Protein AF-A0A8H3EKB2-F1 (afdb_monomer_lite)

Structure (mmCIF, N/CA/C/O backbone):
data_AF-A0A8H3EKB2-F1
#
_entry.id   AF-A0A8H3EKB2-F1
#
loop_
_atom_site.group_PDB
_atom_site.id
_atom_site.type_symbol
_atom_site.label_atom_id
_atom_site.label_alt_id
_atom_site.label_comp_id
_atom_site.label_asym_id
_atom_site.label_entity_id
_atom_site.label_seq_id
_atom_site.pdbx_PDB_ins_code
_atom_site.Cartn_x
_atom_site.Cartn_y
_atom_site.Cartn_z
_atom_site.occupancy
_atom_site.B_iso_or_equiv
_atom_site.auth_seq_id
_atom_site.auth_comp_id
_atom_site.auth_asym_id
_atom_site.auth_atom_id
_atom_site.pdbx_PDB_model_num
ATOM 1 N N . MET A 1 1 ? 4.431 9.984 28.065 1.00 39.59 1 MET A N 1
ATOM 2 C CA . MET A 1 1 ? 3.305 9.147 27.598 1.00 39.59 1 MET A CA 1
ATOM 3 C C . MET A 1 1 ? 2.902 8.252 28.751 1.00 39.59 1 MET A C 1
ATOM 5 O O . MET A 1 1 ? 3.773 7.560 29.264 1.00 39.59 1 MET A O 1
ATOM 9 N N . ALA A 1 2 ? 1.657 8.328 29.223 1.00 47.69 2 ALA A N 1
ATOM 10 C CA . ALA A 1 2 ? 1.205 7.490 30.330 1.00 47.69 2 ALA A CA 1
ATOM 11 C C . ALA A 1 2 ? 1.301 6.013 29.918 1.00 47.69 2 ALA A C 1
ATOM 13 O O . ALA A 1 2 ? 0.747 5.610 28.895 1.00 47.69 2 ALA A O 1
ATOM 14 N N . SER A 1 3 ? 2.059 5.224 30.673 1.00 53.38 3 SER A N 1
ATOM 15 C CA . SER A 1 3 ? 2.140 3.782 30.479 1.00 53.38 3 SER A CA 1
ATOM 16 C C . SER A 1 3 ? 0.801 3.172 30.880 1.00 53.38 3 SER A C 1
ATOM 18 O O . SER A 1 3 ? 0.474 3.135 32.064 1.00 53.38 3 SER A O 1
ATOM 20 N N . TYR A 1 4 ? 0.025 2.700 29.905 1.00 69.00 4 TYR A N 1
ATOM 21 C CA . TYR A 1 4 ? -1.153 1.864 30.144 1.00 69.00 4 TYR A CA 1
ATOM 22 C C . TYR A 1 4 ? -0.694 0.478 30.619 1.00 69.00 4 TYR A C 1
ATOM 24 O O . TYR A 1 4 ? -0.698 -0.492 29.863 1.00 69.00 4 TYR A O 1
ATOM 32 N N . ALA A 1 5 ? -0.206 0.414 31.855 1.00 78.25 5 ALA A N 1
ATOM 33 C CA . ALA A 1 5 ? 0.101 -0.826 32.547 1.00 78.25 5 ALA A CA 1
ATOM 34 C C . ALA A 1 5 ? -1.184 -1.405 33.161 1.00 78.25 5 ALA A C 1
ATOM 36 O O . ALA A 1 5 ? -2.137 -0.674 33.434 1.00 78.25 5 ALA A O 1
ATOM 37 N N . LEU A 1 6 ? -1.215 -2.725 33.348 1.00 78.44 6 LEU A N 1
ATOM 38 C CA . LEU A 1 6 ? -2.263 -3.383 34.131 1.00 78.44 6 LEU A CA 1
ATOM 39 C C . LEU A 1 6 ? -2.223 -2.829 35.563 1.00 78.44 6 LEU A C 1
ATOM 41 O O . LEU A 1 6 ? -1.141 -2.708 36.137 1.00 78.44 6 LEU A O 1
ATOM 45 N N . LEU A 1 7 ? -3.391 -2.462 36.090 1.00 84.31 7 LEU A N 1
ATOM 46 C CA . LEU A 1 7 ? -3.549 -1.958 37.455 1.00 84.31 7 LEU A CA 1
ATOM 47 C C . LEU A 1 7 ? -3.205 -3.060 38.469 1.00 84.31 7 LEU A C 1
ATOM 49 O O . LEU A 1 7 ? -3.419 -4.241 38.188 1.00 84.31 7 LEU A O 1
ATOM 53 N N . ASP A 1 8 ? -2.699 -2.680 39.643 1.00 89.44 8 ASP A N 1
ATOM 54 C CA . ASP A 1 8 ? -2.544 -3.626 40.753 1.00 89.44 8 ASP A CA 1
ATOM 55 C C . ASP A 1 8 ? -3.925 -4.020 41.314 1.00 89.44 8 ASP A C 1
ATOM 57 O O . ASP A 1 8 ? -4.881 -3.243 41.246 1.00 89.44 8 ASP A O 1
ATOM 61 N N . GLN A 1 9 ? -4.043 -5.215 41.900 1.00 86.62 9 GLN A N 1
ATOM 62 C CA . GLN A 1 9 ? -5.320 -5.778 42.359 1.00 86.62 9 GLN A CA 1
ATOM 63 C C . GLN A 1 9 ? -6.034 -4.850 43.354 1.00 86.62 9 GLN A C 1
ATOM 65 O O . GLN A 1 9 ? -7.255 -4.704 43.318 1.00 86.62 9 GLN A O 1
ATOM 70 N N . ALA A 1 10 ? -5.276 -4.187 44.231 1.00 87.69 10 ALA A N 1
ATOM 71 C CA . ALA A 1 10 ? -5.830 -3.246 45.201 1.00 87.69 10 ALA A CA 1
ATOM 72 C C . ALA A 1 10 ? -6.447 -2.004 44.532 1.00 87.69 10 ALA A C 1
ATOM 74 O O . ALA A 1 10 ? -7.474 -1.491 44.985 1.00 87.69 10 ALA A O 1
ATOM 75 N N . GLU A 1 11 ? -5.835 -1.528 43.449 1.00 86.12 11 GLU A N 1
ATOM 76 C CA . GLU A 1 11 ? -6.314 -0.384 42.675 1.00 86.12 11 GLU A CA 1
ATOM 77 C C . GLU A 1 11 ? -7.525 -0.774 41.818 1.00 86.12 11 GLU A C 1
ATOM 79 O O . GLU A 1 11 ? -8.484 -0.006 41.717 1.00 86.12 11 GLU A O 1
ATOM 84 N N . GLU A 1 12 ? -7.530 -1.988 41.262 1.00 84.19 12 GLU A N 1
ATOM 85 C CA . GLU A 1 12 ? -8.668 -2.540 40.523 1.00 84.19 12 GLU A CA 1
ATOM 86 C C . GLU A 1 12 ? -9.891 -2.709 41.440 1.00 84.19 12 GLU A C 1
ATOM 88 O O . GLU A 1 12 ? -10.982 -2.234 41.114 1.00 84.19 12 GLU A O 1
ATOM 93 N N . ASP A 1 13 ? -9.712 -3.257 42.645 1.00 84.25 13 ASP A N 1
ATOM 94 C CA . ASP A 1 13 ? -10.773 -3.379 43.652 1.00 84.25 13 ASP A CA 1
ATOM 95 C C . ASP A 1 13 ? -11.314 -2.010 44.103 1.00 84.25 13 ASP A C 1
ATOM 97 O O . ASP A 1 13 ? -12.520 -1.845 44.326 1.00 84.25 13 ASP A O 1
ATOM 101 N N . ALA A 1 14 ? -10.444 -1.004 44.239 1.00 85.19 14 ALA A N 1
ATOM 102 C CA . ALA A 1 14 ? -10.856 0.365 44.546 1.00 85.19 14 ALA A CA 1
ATOM 103 C C . ALA A 1 14 ? -11.679 0.978 43.400 1.00 85.19 14 ALA A C 1
ATOM 105 O O . ALA A 1 14 ? -12.698 1.631 43.647 1.00 85.19 14 ALA A O 1
ATOM 106 N N . LEU A 1 15 ? -11.292 0.712 42.150 1.00 82.00 15 LEU A N 1
ATOM 107 C CA . LEU A 1 15 ? -12.025 1.140 40.961 1.00 82.00 15 LEU A CA 1
ATOM 108 C C . LEU A 1 15 ? -13.385 0.436 40.841 1.00 82.00 15 LEU A C 1
ATOM 110 O O . LEU A 1 15 ? -14.373 1.048 40.443 1.00 82.00 15 LEU A O 1
ATOM 114 N N . HIS A 1 16 ? -13.470 -0.842 41.212 1.00 74.69 16 HIS A N 1
ATOM 115 C CA . HIS A 1 16 ? -14.737 -1.570 41.262 1.00 74.69 16 HIS A CA 1
ATOM 116 C C . HIS A 1 16 ? -15.690 -0.994 42.312 1.00 74.69 16 HIS A C 1
ATOM 118 O O . HIS A 1 16 ? -16.883 -0.853 42.039 1.00 74.69 16 HIS A O 1
ATOM 124 N N . LYS A 1 17 ? -15.170 -0.592 43.478 1.00 77.94 17 LYS A N 1
ATOM 125 C CA . LYS A 1 17 ? -15.960 0.081 44.521 1.00 77.94 17 LYS A CA 1
ATOM 126 C C . LYS A 1 17 ? -16.470 1.451 44.075 1.00 77.94 17 LYS A C 1
ATOM 128 O O . LYS A 1 17 ? -17.603 1.790 44.394 1.00 77.94 17 LYS A O 1
ATOM 133 N N . SER A 1 18 ? -15.676 2.223 43.331 1.00 75.44 18 SER A N 1
ATOM 134 C CA . SER A 1 18 ? -16.102 3.534 42.817 1.00 75.44 18 SER A CA 1
ATOM 135 C C . SER A 1 18 ? -17.014 3.444 41.587 1.00 75.44 18 SER A C 1
ATOM 137 O O . SER A 1 18 ? -17.795 4.360 41.336 1.00 75.44 18 SER A O 1
ATOM 139 N N . ARG A 1 19 ? -16.954 2.337 40.834 1.00 74.88 19 ARG A N 1
ATOM 140 C CA . ARG A 1 19 ? -17.808 2.084 39.662 1.00 74.88 19 ARG A CA 1
ATOM 141 C C . ARG A 1 19 ? -19.242 1.706 39.997 1.00 74.88 19 ARG A C 1
ATOM 143 O O . ARG A 1 19 ? -20.100 1.880 39.133 1.00 74.88 19 ARG A O 1
ATOM 150 N N . LEU A 1 20 ? -19.504 1.166 41.189 1.00 74.94 20 LEU A N 1
ATOM 151 C CA . LEU A 1 20 ? -20.860 0.794 41.572 1.00 74.94 20 LEU A CA 1
ATOM 152 C C . LEU A 1 20 ? -21.705 2.068 41.676 1.00 74.94 20 LEU A C 1
ATOM 154 O O . LEU A 1 20 ? -21.515 2.899 42.563 1.00 74.94 20 LEU A O 1
ATOM 158 N N . LEU A 1 21 ? -22.623 2.253 40.730 1.00 78.00 21 LEU A N 1
ATOM 159 C CA . LEU A 1 21 ? -23.453 3.449 40.688 1.00 78.00 21 LEU A CA 1
ATOM 160 C C . LEU A 1 21 ? -24.349 3.486 41.927 1.00 78.00 21 LEU A C 1
ATOM 162 O O . LEU A 1 21 ? -24.911 2.472 42.342 1.00 78.00 21 LEU A O 1
ATOM 166 N N . ASN A 1 22 ? -24.594 4.684 42.458 1.00 80.88 22 ASN A N 1
ATOM 167 C CA . ASN A 1 22 ? -25.535 4.883 43.567 1.00 80.88 22 ASN A CA 1
ATOM 168 C C . ASN A 1 22 ? -26.923 4.265 43.295 1.00 80.88 22 ASN A C 1
ATOM 170 O O . ASN A 1 22 ? -27.645 3.911 44.225 1.00 80.88 22 ASN A O 1
ATOM 174 N N . VAL A 1 23 ? -27.310 4.148 42.021 1.00 79.06 23 VAL A N 1
ATOM 175 C CA . VAL A 1 23 ? -28.566 3.522 41.579 1.00 79.06 23 VAL A CA 1
ATOM 176 C C . VAL A 1 23 ? -28.579 2.012 41.844 1.00 79.06 23 VAL A C 1
ATOM 178 O O . VAL A 1 23 ? -29.627 1.464 42.168 1.00 79.06 23 VAL A O 1
ATOM 181 N N . GLU A 1 24 ? -27.425 1.356 41.761 1.00 82.69 24 GLU A N 1
ATOM 182 C CA . GLU A 1 24 ? -27.249 -0.088 41.956 1.00 82.69 24 GLU A CA 1
ATOM 183 C C . GLU A 1 24 ? -26.990 -0.421 43.435 1.00 82.69 24 GLU A C 1
ATOM 185 O O . GLU A 1 24 ? -27.467 -1.428 43.953 1.00 82.69 24 GLU A O 1
ATOM 190 N N . GLU A 1 25 ? -26.317 0.472 44.164 1.00 87.25 25 GLU A N 1
ATOM 191 C CA . GLU A 1 25 ? -25.990 0.260 45.577 1.00 87.25 25 GLU A CA 1
ATOM 192 C C . GLU A 1 25 ? -27.183 0.511 46.525 1.00 87.25 25 GLU A C 1
ATOM 194 O O . GLU A 1 25 ? -27.348 -0.162 47.548 1.00 87.25 25 GLU A O 1
ATOM 199 N N . LYS A 1 26 ? -28.051 1.483 46.205 1.00 89.38 26 LYS A N 1
ATOM 200 C CA . LYS A 1 26 ? -29.184 1.875 47.065 1.00 89.38 26 LYS A CA 1
ATOM 201 C C . LYS A 1 26 ? -30.192 0.745 47.324 1.00 89.38 26 LYS A C 1
ATOM 203 O O . LYS A 1 26 ? -30.600 0.617 48.479 1.00 89.38 26 LYS A O 1
ATOM 208 N N . PRO A 1 27 ? -30.651 -0.038 46.326 1.00 90.50 27 PRO A N 1
ATOM 209 C CA . PRO A 1 27 ? -31.541 -1.176 46.566 1.00 90.50 27 PRO A CA 1
ATOM 210 C C . PRO A 1 27 ? -30.902 -2.213 47.496 1.00 90.50 27 PRO A C 1
ATOM 212 O O . PRO A 1 27 ? -31.522 -2.616 48.477 1.00 90.50 27 PRO A O 1
ATOM 215 N N . PHE A 1 28 ? -29.625 -2.546 47.276 1.00 88.00 28 PHE A N 1
ATOM 216 C CA . PHE A 1 28 ? -28.885 -3.485 48.121 1.00 88.00 28 PHE A CA 1
ATOM 217 C C . PHE A 1 28 ? -28.806 -3.008 49.580 1.00 88.00 28 PHE A C 1
ATOM 219 O O . PHE A 1 28 ? -29.153 -3.746 50.506 1.00 88.00 28 PHE A O 1
ATOM 226 N N . LYS A 1 29 ? -28.437 -1.739 49.803 1.00 90.56 29 LYS A N 1
ATOM 227 C CA . LYS A 1 29 ? -28.400 -1.130 51.144 1.00 90.56 29 LYS A CA 1
ATOM 228 C C . LYS A 1 29 ? -29.776 -1.106 51.816 1.00 90.56 29 LYS A C 1
ATOM 230 O O . LYS A 1 29 ? -29.867 -1.365 53.017 1.00 90.56 29 LYS A O 1
ATOM 235 N N . ARG A 1 30 ? -30.845 -0.808 51.067 1.00 91.00 30 ARG A N 1
ATOM 236 C CA . ARG A 1 30 ? -32.223 -0.761 51.588 1.00 91.00 30 ARG A CA 1
ATOM 237 C C . ARG A 1 30 ? -32.723 -2.133 52.024 1.00 91.00 30 ARG A C 1
ATOM 239 O O . ARG A 1 30 ? -33.161 -2.258 53.166 1.00 91.00 30 ARG A O 1
ATOM 246 N N . ILE A 1 31 ? -32.568 -3.155 51.181 1.00 91.31 31 ILE A N 1
ATOM 247 C CA . ILE A 1 31 ? -32.920 -4.544 51.516 1.00 91.31 31 ILE A CA 1
ATOM 248 C C . ILE A 1 31 ? -32.138 -4.998 52.751 1.00 91.31 31 ILE A C 1
ATOM 250 O O . ILE A 1 31 ? -32.728 -5.470 53.722 1.00 91.31 31 ILE A O 1
ATOM 254 N N . THR A 1 32 ? -30.821 -4.774 52.759 1.00 91.25 32 THR A N 1
ATOM 255 C CA . THR A 1 32 ? -29.944 -5.137 53.883 1.00 91.25 32 THR A CA 1
ATOM 256 C C . THR A 1 32 ? -30.412 -4.473 55.180 1.00 91.25 32 THR A C 1
ATOM 258 O O . THR A 1 32 ? -30.577 -5.145 56.196 1.00 91.25 32 THR A O 1
ATOM 261 N N . LYS A 1 33 ? -30.712 -3.168 55.156 1.00 91.62 33 LYS A N 1
ATOM 262 C CA . LYS A 1 33 ? -31.205 -2.439 56.333 1.00 91.62 33 LYS A CA 1
ATOM 263 C C . LYS A 1 33 ? -32.587 -2.927 56.784 1.00 91.62 33 LYS A C 1
ATOM 265 O O . LYS A 1 33 ? -32.812 -3.073 57.984 1.00 91.62 33 LYS A O 1
ATOM 270 N N . ARG A 1 34 ? -33.522 -3.180 55.864 1.00 88.44 34 ARG A N 1
ATOM 271 C CA . ARG A 1 34 ? -34.897 -3.593 56.206 1.00 88.44 34 ARG A CA 1
ATOM 272 C C . ARG A 1 34 ? -34.993 -5.034 56.705 1.00 88.44 34 ARG A C 1
ATOM 274 O O . ARG A 1 34 ? -35.851 -5.311 57.542 1.00 88.44 34 ARG A O 1
ATOM 281 N N . LEU A 1 35 ? -34.142 -5.934 56.212 1.00 88.25 35 LEU A N 1
ATOM 282 C CA . LEU A 1 35 ? -34.181 -7.354 56.571 1.00 88.25 35 LEU A CA 1
ATOM 283 C C . LEU A 1 35 ? -33.224 -7.715 57.710 1.00 88.25 35 LEU A C 1
ATOM 285 O O . LEU A 1 35 ? -33.592 -8.515 58.559 1.00 88.25 35 LEU A O 1
ATOM 289 N N . LEU A 1 36 ? -32.017 -7.139 57.737 1.00 88.12 36 LEU A N 1
ATOM 290 C CA . LEU A 1 36 ? -30.959 -7.549 58.671 1.00 88.12 36 LEU A CA 1
ATOM 291 C C . LEU A 1 36 ? -30.767 -6.594 59.855 1.00 88.12 36 LEU A C 1
ATOM 293 O O . LEU A 1 36 ? -29.976 -6.893 60.749 1.00 88.12 36 LEU A O 1
ATOM 297 N N . SER A 1 37 ? -31.443 -5.437 59.888 1.00 88.00 37 SER A N 1
ATOM 298 C CA . SER A 1 37 ? -31.359 -4.577 61.074 1.00 88.00 37 SER A CA 1
ATOM 299 C C . SER A 1 37 ? -32.152 -5.163 62.240 1.00 88.00 37 SER A C 1
ATOM 301 O O . SER A 1 37 ? -33.226 -5.736 62.069 1.00 88.00 37 SER A O 1
ATOM 303 N N . GLN A 1 38 ? -31.651 -4.942 63.454 1.00 79.19 38 GLN A N 1
ATOM 304 C CA . GLN A 1 38 ? -32.309 -5.370 64.694 1.00 79.19 38 GLN A CA 1
ATOM 305 C C . GLN A 1 38 ? -33.703 -4.743 64.880 1.00 79.19 38 GLN A C 1
ATOM 307 O O . GLN A 1 38 ? -34.538 -5.304 65.579 1.00 79.19 38 GLN A O 1
ATOM 312 N N . ALA A 1 39 ? -33.967 -3.608 64.224 1.00 78.06 39 ALA A N 1
ATOM 313 C CA . ALA A 1 39 ? -35.263 -2.932 64.208 1.00 78.06 39 ALA A CA 1
ATOM 314 C C . ALA A 1 39 ? -36.251 -3.516 63.175 1.00 78.06 39 ALA A C 1
ATOM 316 O O . ALA A 1 39 ? -37.342 -2.979 62.992 1.00 78.06 39 ALA A O 1
ATOM 317 N N . SER A 1 40 ? -35.880 -4.583 62.460 1.00 81.81 40 SER A N 1
ATOM 318 C CA . SER A 1 40 ? -36.755 -5.228 61.484 1.00 81.81 40 SER A CA 1
ATOM 319 C C . SER A 1 40 ? -37.963 -5.887 62.154 1.00 81.81 40 SER A C 1
ATOM 321 O O . SER A 1 40 ? -37.838 -6.582 63.163 1.00 81.81 40 SER A O 1
ATOM 323 N N . LEU A 1 41 ? -39.132 -5.767 61.517 1.00 81.12 41 LEU A N 1
ATOM 324 C CA . LEU A 1 41 ? -40.368 -6.451 61.921 1.00 81.12 41 LEU A CA 1
ATOM 325 C C . LEU A 1 41 ? -40.280 -7.987 61.805 1.00 81.12 41 LEU A C 1
ATOM 327 O O . LEU A 1 41 ? -41.192 -8.683 62.251 1.00 81.12 41 LEU A O 1
ATOM 331 N N . ILE A 1 42 ? -39.182 -8.518 61.250 1.00 82.62 42 ILE A N 1
ATOM 332 C CA . ILE A 1 42 ? -38.826 -9.945 61.302 1.00 82.62 42 ILE A CA 1
ATOM 333 C C . ILE A 1 42 ? -38.493 -10.371 62.738 1.00 82.62 42 ILE A C 1
ATOM 335 O O . ILE A 1 42 ? -38.857 -11.469 63.152 1.00 82.62 42 ILE A O 1
ATOM 339 N N . HIS A 1 43 ? -37.836 -9.499 63.508 1.00 81.19 43 HIS A N 1
ATOM 340 C CA . HIS A 1 43 ? -37.402 -9.782 64.878 1.00 81.19 43 HIS A CA 1
ATOM 341 C C . HIS A 1 43 ? -38.445 -9.396 65.941 1.00 81.19 43 HIS A C 1
ATOM 343 O O . HIS A 1 43 ? -38.290 -9.769 67.102 1.00 81.19 43 HIS A O 1
ATOM 349 N N . ALA A 1 44 ? -39.523 -8.700 65.556 1.00 75.44 44 ALA A N 1
ATOM 350 C CA . ALA A 1 44 ? -40.617 -8.297 66.439 1.00 75.44 44 ALA A CA 1
ATOM 351 C C . ALA A 1 44 ? -41.880 -9.157 66.191 1.00 75.44 44 ALA A C 1
ATOM 353 O O . ALA A 1 44 ? -42.626 -8.907 65.233 1.00 75.44 44 ALA A O 1
ATOM 354 N N . PRO A 1 45 ? -42.151 -10.191 67.011 1.00 72.06 45 PRO A N 1
ATOM 355 C CA . PRO A 1 45 ? -43.392 -10.954 66.912 1.00 72.06 45 PRO A CA 1
ATOM 356 C C . PRO A 1 45 ? -44.604 -10.078 67.282 1.00 72.06 45 PRO A C 1
ATOM 358 O O . PRO A 1 45 ? -44.470 -9.172 68.105 1.00 72.06 45 PRO A O 1
ATOM 361 N N . PRO A 1 46 ? -45.789 -10.321 66.687 1.00 69.38 46 PRO A N 1
ATOM 362 C CA . PRO A 1 46 ? -47.000 -9.586 67.044 1.00 69.38 46 PRO A CA 1
ATOM 363 C C . PRO A 1 46 ? -47.317 -9.807 68.527 1.00 69.38 46 PRO A C 1
ATOM 365 O O . PRO A 1 46 ? -47.302 -10.950 68.994 1.00 69.38 46 PRO A O 1
ATOM 368 N N . GLN A 1 47 ? -47.594 -8.727 69.261 1.00 68.25 47 GLN A N 1
ATOM 369 C CA . GLN A 1 47 ? -47.986 -8.846 70.663 1.00 68.25 47 GLN A CA 1
ATOM 370 C C . GLN A 1 47 ? -49.330 -9.578 70.744 1.00 68.25 47 GLN A C 1
ATOM 372 O O . GLN A 1 47 ? -50.338 -9.136 70.189 1.00 68.25 47 GLN A O 1
ATOM 377 N N . LEU A 1 48 ? -49.328 -10.741 71.401 1.00 63.34 48 LEU A N 1
ATOM 378 C CA . LEU A 1 48 ? -50.560 -11.418 71.781 1.00 63.34 48 LEU A CA 1
ATOM 379 C C . LEU A 1 48 ? -51.194 -10.665 72.955 1.00 63.34 48 LEU A C 1
ATOM 381 O O . LEU A 1 48 ? -50.456 -10.184 73.819 1.00 63.34 48 LEU A O 1
ATOM 385 N N . PRO A 1 49 ? -52.535 -10.568 73.001 1.00 61.78 49 PRO A N 1
ATOM 386 C CA . PRO A 1 49 ? -53.206 -9.933 74.121 1.00 61.78 49 PRO A CA 1
ATOM 387 C C . PRO A 1 49 ? -52.858 -10.658 75.429 1.00 61.78 49 PRO A C 1
ATOM 389 O O . PRO A 1 49 ? -52.690 -11.886 75.421 1.00 61.78 49 PRO A O 1
ATOM 392 N N . PRO A 1 50 ? -52.763 -9.930 76.552 1.00 62.06 50 PRO A N 1
ATOM 393 C CA . PRO A 1 50 ? -52.568 -10.547 77.852 1.00 62.06 50 PRO A CA 1
ATOM 394 C C . PRO A 1 50 ? -53.748 -11.480 78.159 1.00 62.06 50 PRO A C 1
ATOM 396 O O . PRO A 1 50 ? -54.904 -11.072 78.193 1.00 62.06 50 PRO A O 1
ATOM 399 N N . THR A 1 51 ? -53.458 -12.760 78.370 1.00 60.38 51 THR A N 1
ATOM 400 C CA . THR A 1 51 ? -54.368 -13.702 79.038 1.00 60.38 51 THR A CA 1
ATOM 401 C C . THR A 1 51 ? -54.036 -13.658 80.532 1.00 60.38 51 THR A C 1
ATOM 403 O O . THR A 1 51 ? -52.864 -13.913 80.836 1.00 60.38 51 THR A O 1
ATOM 406 N N . PRO A 1 52 ? -54.956 -13.377 81.485 1.00 60.56 52 PRO A N 1
ATOM 407 C CA . PRO A 1 52 ? -56.436 -13.402 81.459 1.00 60.56 52 PRO A CA 1
ATOM 408 C C . PRO A 1 52 ? -57.129 -12.027 81.236 1.00 60.56 52 PRO A C 1
ATOM 410 O O . PRO A 1 52 ? -56.466 -11.000 81.356 1.00 60.56 52 PRO A O 1
ATOM 413 N N . PRO A 1 53 ? -58.447 -11.992 80.916 1.00 58.62 53 PRO A N 1
ATOM 414 C CA . PRO A 1 53 ? -59.171 -10.761 80.570 1.00 58.62 53 PRO A CA 1
ATOM 415 C C . PRO A 1 53 ? -59.298 -9.786 81.762 1.00 58.62 53 PRO A C 1
ATOM 417 O O . PRO A 1 53 ? -59.547 -10.246 82.878 1.00 58.62 53 PRO A O 1
ATOM 420 N N . PRO A 1 54 ? -59.147 -8.464 81.544 1.00 59.81 54 PRO A N 1
ATOM 421 C CA . PRO A 1 54 ? -59.282 -7.447 82.590 1.00 59.81 54 PRO A CA 1
ATOM 422 C C . PRO A 1 54 ? -60.737 -7.286 83.077 1.00 59.81 54 PRO A C 1
ATOM 424 O O . PRO A 1 54 ? -61.686 -7.521 82.328 1.00 59.81 54 PRO A O 1
ATOM 427 N N . ASP A 1 55 ? -60.902 -6.893 84.346 1.00 56.22 55 ASP A N 1
ATOM 428 C CA . ASP A 1 55 ? -62.195 -6.720 85.024 1.00 56.22 55 ASP A CA 1
ATOM 429 C C . ASP A 1 55 ? -63.098 -5.668 84.341 1.00 56.22 55 ASP A C 1
ATOM 431 O O . ASP A 1 55 ? -62.663 -4.592 83.924 1.00 56.22 55 ASP A O 1
ATOM 435 N N . ALA A 1 56 ? -64.394 -5.986 84.270 1.00 56.25 56 ALA A N 1
ATOM 436 C CA . ALA A 1 56 ? -65.402 -5.435 83.354 1.00 56.25 56 ALA A CA 1
ATOM 437 C C . ALA A 1 56 ? -65.811 -3.949 83.530 1.00 56.25 56 ALA A C 1
ATOM 439 O O . ALA A 1 56 ? -66.847 -3.551 83.005 1.00 56.25 56 ALA A O 1
ATOM 440 N N . SER A 1 57 ? -65.051 -3.114 84.247 1.00 54.12 57 SER A N 1
ATOM 441 C CA . SER A 1 57 ? -65.391 -1.688 84.439 1.00 54.12 57 SER A CA 1
ATOM 442 C C . SER A 1 57 ? -64.335 -0.684 83.959 1.00 54.12 57 SER A C 1
ATOM 444 O O . SER A 1 57 ? -64.624 0.507 83.940 1.00 54.12 57 SER A O 1
ATOM 446 N N . ALA A 1 58 ? -63.148 -1.145 83.545 1.00 53.59 58 ALA A N 1
ATOM 447 C CA . ALA A 1 58 ? -62.148 -0.366 82.788 1.00 53.59 58 ALA A CA 1
ATOM 448 C C . ALA A 1 58 ? -61.865 -0.978 81.393 1.00 53.59 58 ALA A C 1
ATOM 450 O O . ALA A 1 58 ? -61.067 -0.462 80.615 1.00 53.59 58 ALA A O 1
ATOM 451 N N . ALA A 1 59 ? -62.546 -2.088 81.084 1.00 56.09 59 ALA A N 1
ATOM 452 C CA . ALA A 1 59 ? -62.248 -2.976 79.970 1.00 56.09 59 ALA A CA 1
ATOM 453 C C . ALA A 1 59 ? -62.578 -2.401 78.584 1.00 56.09 59 ALA A C 1
ATOM 455 O O . ALA A 1 59 ? -61.903 -2.768 77.632 1.00 56.09 59 ALA A O 1
ATOM 456 N N . ASP A 1 60 ? -63.557 -1.503 78.442 1.00 58.25 60 ASP A N 1
ATOM 457 C CA . ASP A 1 60 ? -63.982 -1.038 77.111 1.00 58.25 60 ASP A CA 1
ATOM 458 C C . ASP A 1 60 ? -63.001 -0.027 76.486 1.00 58.25 60 ASP A C 1
ATOM 460 O O . ASP A 1 60 ? -62.720 -0.105 75.290 1.00 58.25 60 ASP A O 1
ATOM 464 N N . GLU A 1 61 ? -62.417 0.884 77.276 1.00 62.50 61 GLU A N 1
ATOM 465 C CA . GLU A 1 61 ? -61.424 1.852 76.776 1.00 62.50 61 GLU A CA 1
ATOM 466 C C . GLU A 1 61 ? -60.045 1.204 76.563 1.00 62.50 61 GLU A C 1
ATOM 468 O O . GLU A 1 61 ? -59.388 1.459 75.551 1.00 62.50 61 GLU A O 1
ATOM 473 N N . GLU A 1 62 ? -59.620 0.310 77.465 1.00 64.38 62 GLU A N 1
ATOM 474 C CA . GLU A 1 62 ? -58.350 -0.420 77.339 1.00 64.38 62 GLU A CA 1
ATOM 475 C C . GLU A 1 62 ? -58.396 -1.499 76.243 1.00 64.38 62 GLU A C 1
ATOM 477 O O . GLU A 1 62 ? -57.409 -1.685 75.526 1.00 64.38 62 GLU A O 1
ATOM 482 N N . ALA A 1 63 ? -59.535 -2.178 76.044 1.00 66.88 63 ALA A N 1
ATOM 483 C CA . ALA A 1 63 ? -59.706 -3.117 74.934 1.00 66.88 63 ALA A CA 1
ATOM 484 C C . ALA A 1 63 ? -59.754 -2.392 73.584 1.00 66.88 63 ALA A C 1
ATOM 486 O O . ALA A 1 63 ? -59.092 -2.836 72.646 1.00 66.88 63 ALA A O 1
ATOM 487 N N . ALA A 1 64 ? -60.446 -1.250 73.492 1.00 71.44 64 ALA A N 1
ATOM 488 C CA . ALA A 1 64 ? -60.446 -0.433 72.280 1.00 71.44 64 ALA A CA 1
ATOM 489 C C . ALA A 1 64 ? -59.033 0.076 71.935 1.00 71.44 64 ALA A C 1
ATOM 491 O O . ALA A 1 64 ? -58.620 -0.012 70.781 1.00 71.44 64 ALA A O 1
ATOM 492 N N . ALA A 1 65 ? -58.251 0.526 72.926 1.00 73.38 65 ALA A N 1
ATOM 493 C CA . ALA A 1 65 ? -56.858 0.945 72.730 1.00 73.38 65 ALA A CA 1
ATOM 494 C C . ALA A 1 65 ? -55.924 -0.215 72.320 1.00 73.38 65 ALA A C 1
ATOM 496 O O . ALA A 1 65 ? -54.970 -0.038 71.556 1.00 73.38 65 ALA A O 1
ATOM 497 N N . HIS A 1 66 ? -56.189 -1.428 72.806 1.00 72.50 66 HIS A N 1
ATOM 498 C CA . HIS A 1 66 ? -55.440 -2.618 72.407 1.00 72.50 66 HIS A CA 1
ATOM 499 C C . HIS A 1 66 ? -55.817 -3.085 70.989 1.00 72.50 66 HIS A C 1
ATOM 501 O O . HIS A 1 66 ? -54.966 -3.585 70.246 1.00 72.50 66 HIS A O 1
ATOM 507 N N . GLU A 1 67 ? -57.078 -2.929 70.586 1.00 76.75 67 GLU A N 1
ATOM 508 C CA . GLU A 1 67 ? -57.538 -3.212 69.225 1.00 76.75 67 GLU A CA 1
ATOM 509 C C . GLU A 1 67 ? -56.978 -2.212 68.210 1.00 76.75 67 GLU A C 1
ATOM 511 O O . GLU A 1 67 ? -56.501 -2.643 67.157 1.00 76.75 67 GLU A O 1
ATOM 516 N N . THR A 1 68 ? -56.930 -0.916 68.535 1.00 80.00 68 THR A N 1
ATOM 517 C CA . THR A 1 68 ? -56.306 0.101 67.670 1.00 80.00 68 THR A CA 1
ATOM 518 C C . THR A 1 68 ? -54.805 -0.141 67.509 1.00 80.00 68 THR A C 1
ATOM 520 O O . THR A 1 68 ? -54.328 -0.219 66.380 1.00 80.00 68 THR A O 1
ATOM 523 N N . SER A 1 69 ? -54.071 -0.396 68.598 1.00 80.19 69 SER A N 1
ATOM 524 C CA . SER A 1 69 ? -52.639 -0.745 68.548 1.00 80.19 69 SER A CA 1
ATOM 525 C C . SER A 1 69 ? -52.371 -2.007 67.716 1.00 80.19 69 SER A C 1
ATOM 527 O O . SER A 1 69 ? -51.418 -2.080 66.934 1.00 80.19 69 SER A O 1
ATOM 529 N N . LYS A 1 70 ? -53.242 -3.017 67.816 1.00 80.25 70 LYS A N 1
ATOM 530 C CA . LYS A 1 70 ? -53.155 -4.229 66.991 1.00 80.25 70 LYS A CA 1
ATOM 531 C C . LYS A 1 70 ? -53.407 -3.929 65.512 1.00 80.25 70 LYS A C 1
ATOM 533 O O . LYS A 1 70 ? -52.711 -4.482 64.658 1.00 80.25 70 LYS A O 1
ATOM 538 N N . GLN A 1 71 ? -54.385 -3.080 65.205 1.00 83.38 71 GLN A N 1
ATOM 539 C CA . GLN A 1 71 ? -54.683 -2.643 63.842 1.00 83.38 71 GLN A CA 1
ATOM 540 C C . GLN A 1 71 ? -53.476 -1.908 63.234 1.00 83.38 71 GLN A C 1
ATOM 542 O O . GLN A 1 71 ? -53.019 -2.275 62.151 1.00 83.38 71 GLN A O 1
ATOM 547 N N . GLU A 1 72 ? -52.883 -0.971 63.979 1.00 85.12 72 GLU A N 1
ATOM 548 C CA . GLU A 1 72 ? -51.681 -0.222 63.589 1.00 85.12 72 GLU A CA 1
ATOM 549 C C . GLU A 1 72 ? -50.482 -1.149 63.331 1.00 85.12 72 GLU A C 1
ATOM 551 O O . GLU A 1 72 ? -49.793 -1.021 62.317 1.00 85.12 72 GLU A O 1
ATOM 556 N N . GLN A 1 73 ? -50.256 -2.155 64.186 1.00 83.94 73 GLN A N 1
ATOM 557 C CA . GLN A 1 73 ? -49.199 -3.156 63.982 1.00 83.94 73 GLN A CA 1
ATOM 558 C C . GLN A 1 73 ? -49.420 -4.001 62.717 1.00 83.94 73 GLN A C 1
ATOM 560 O O . GLN A 1 73 ? -48.462 -4.354 62.016 1.00 83.94 73 GLN A O 1
ATOM 565 N N . LEU A 1 74 ? -50.672 -4.353 62.411 1.00 84.88 74 LEU A N 1
ATOM 566 C CA . LEU A 1 74 ? -51.016 -5.107 61.205 1.00 84.88 74 LEU A CA 1
ATOM 567 C C . LEU A 1 74 ? -50.820 -4.268 59.941 1.00 84.88 74 LEU A C 1
ATOM 569 O O . LEU A 1 74 ? -50.307 -4.794 58.949 1.00 84.88 74 LEU A O 1
ATOM 573 N N . GLU A 1 75 ? -51.191 -2.991 59.975 1.00 88.88 75 GLU A N 1
ATOM 574 C CA . GLU A 1 75 ? -50.986 -2.042 58.879 1.00 88.88 75 GLU A CA 1
ATOM 575 C C . GLU A 1 75 ? -49.499 -1.762 58.648 1.00 88.88 75 GLU A C 1
ATOM 577 O O . GLU A 1 75 ? -49.027 -1.918 57.521 1.00 88.88 75 GLU A O 1
ATOM 582 N N . ALA A 1 76 ? -48.722 -1.513 59.706 1.00 87.62 76 ALA A N 1
ATOM 583 C CA . ALA A 1 76 ? -47.268 -1.363 59.622 1.00 87.62 76 ALA A CA 1
ATOM 584 C C . ALA A 1 76 ? -46.595 -2.607 59.013 1.00 87.62 76 ALA A C 1
ATOM 586 O O . ALA A 1 76 ? -45.683 -2.505 58.192 1.00 87.62 76 ALA A O 1
ATOM 587 N N . ARG A 1 77 ? -47.080 -3.812 59.345 1.00 87.19 77 ARG A N 1
ATOM 588 C CA . ARG A 1 77 ? -46.591 -5.071 58.758 1.00 87.19 77 ARG A CA 1
ATOM 589 C C . ARG A 1 77 ? -47.041 -5.278 57.308 1.00 87.19 77 ARG A C 1
ATOM 591 O O . ARG A 1 77 ? -46.392 -6.030 56.577 1.00 87.19 77 ARG A O 1
ATOM 598 N N . ARG A 1 78 ? -48.165 -4.697 56.879 1.00 90.50 78 ARG A N 1
ATOM 599 C CA . ARG A 1 78 ? -48.574 -4.687 55.462 1.00 90.50 78 ARG A CA 1
ATOM 600 C C . ARG A 1 78 ? -47.675 -3.745 54.666 1.00 90.50 78 ARG A C 1
ATOM 602 O O . ARG A 1 78 ? -47.033 -4.212 53.734 1.00 90.50 78 ARG A O 1
ATOM 609 N N . GLN A 1 79 ? -47.522 -2.504 55.124 1.00 91.25 79 GLN A N 1
ATOM 610 C CA . GLN A 1 79 ? -46.642 -1.506 54.508 1.00 91.25 79 GLN A CA 1
ATOM 611 C C . GLN A 1 79 ? -45.193 -1.998 54.423 1.00 91.25 79 GLN A C 1
ATOM 613 O O . GLN A 1 79 ? -44.569 -1.919 53.373 1.00 91.25 79 GLN A O 1
ATOM 618 N N . TRP A 1 80 ? -44.668 -2.611 55.488 1.00 90.62 80 TRP A N 1
ATOM 619 C CA . TRP A 1 80 ? -43.323 -3.188 55.462 1.00 90.62 80 TRP A CA 1
ATOM 620 C C . TRP A 1 80 ? -43.165 -4.293 54.409 1.00 90.62 80 TRP A C 1
ATOM 622 O O . TRP A 1 80 ? -42.127 -4.365 53.757 1.00 90.62 80 TRP A O 1
ATOM 632 N N . ARG A 1 81 ? -44.180 -5.148 54.214 1.00 91.12 81 ARG A N 1
ATOM 633 C CA . ARG A 1 81 ? -44.143 -6.184 53.168 1.00 91.12 81 ARG A CA 1
ATOM 634 C C . ARG A 1 81 ? -44.146 -5.573 51.769 1.00 91.12 81 ARG A C 1
ATOM 636 O O . ARG A 1 81 ? -43.399 -6.043 50.917 1.00 91.12 81 ARG A O 1
ATOM 643 N N . GLU A 1 82 ? -44.961 -4.547 51.547 1.00 94.50 82 GLU A N 1
ATOM 644 C CA . GLU A 1 82 ? -45.019 -3.814 50.277 1.00 94.50 82 GLU A CA 1
ATOM 645 C C . GLU A 1 82 ? -43.687 -3.115 49.974 1.00 94.50 82 GLU A C 1
ATOM 647 O O . GLU A 1 82 ? -43.143 -3.274 48.884 1.00 94.50 82 GLU A O 1
ATOM 652 N N . ASP A 1 83 ? -43.102 -2.445 50.966 1.00 92.12 83 ASP A N 1
ATOM 653 C CA . ASP A 1 83 ? -41.790 -1.804 50.863 1.00 92.12 83 ASP A CA 1
ATOM 654 C C . ASP A 1 83 ? -40.670 -2.801 50.542 1.00 92.12 83 ASP A C 1
ATOM 656 O O . ASP A 1 83 ? -39.799 -2.522 49.717 1.00 92.12 83 ASP A O 1
ATOM 660 N N . VAL A 1 84 ? -40.679 -3.971 51.190 1.00 91.50 84 VAL A N 1
ATOM 661 C CA . VAL A 1 84 ? -39.703 -5.036 50.926 1.00 91.50 84 VAL A CA 1
ATOM 662 C C . VAL A 1 84 ? -39.849 -5.554 49.497 1.00 91.50 84 VAL A C 1
ATOM 664 O O . VAL A 1 84 ? -38.841 -5.704 48.809 1.00 91.50 84 VAL A O 1
ATOM 667 N N . LEU A 1 85 ? -41.078 -5.786 49.026 1.00 94.62 85 LEU A N 1
ATOM 668 C CA . LEU A 1 85 ? -41.329 -6.189 47.641 1.00 94.62 85 LEU A CA 1
ATOM 669 C C . LEU A 1 85 ? -40.817 -5.134 46.657 1.00 94.62 85 LEU A C 1
ATOM 671 O O . LEU A 1 85 ? -40.113 -5.476 45.710 1.00 94.62 85 LEU A O 1
ATOM 675 N N . LEU A 1 86 ? -41.103 -3.856 46.905 1.00 93.81 86 LEU A N 1
ATOM 676 C CA . LEU A 1 86 ? -40.640 -2.766 46.053 1.00 93.81 86 LEU A CA 1
ATOM 677 C C . LEU A 1 86 ? -39.107 -2.685 46.015 1.00 93.81 86 LEU A C 1
ATOM 679 O O . LEU A 1 86 ? -38.521 -2.563 44.939 1.00 93.81 86 LEU A O 1
ATOM 683 N N . ASP A 1 87 ? -38.437 -2.833 47.157 1.00 92.62 87 ASP A N 1
ATOM 684 C CA . ASP A 1 87 ? -36.976 -2.844 47.203 1.00 92.62 87 ASP A CA 1
ATOM 685 C C . ASP A 1 87 ? -36.378 -4.064 46.466 1.00 92.62 87 ASP A C 1
ATOM 687 O O . ASP A 1 87 ? -35.387 -3.897 45.750 1.00 92.62 87 ASP A O 1
ATOM 691 N N . PHE A 1 88 ? -36.992 -5.255 46.544 1.00 94.31 88 PHE A N 1
ATOM 692 C CA . PHE A 1 88 ? -36.579 -6.428 45.754 1.00 94.31 88 PHE A CA 1
ATOM 693 C C . PHE A 1 88 ? -36.780 -6.228 44.250 1.00 94.31 88 PHE A C 1
ATOM 695 O O . PHE A 1 88 ? -35.875 -6.533 43.480 1.00 94.31 88 PHE A O 1
ATOM 702 N N . THR A 1 89 ? -37.899 -5.640 43.817 1.00 95.12 89 THR A N 1
ATOM 703 C CA . THR A 1 89 ? -38.097 -5.331 42.388 1.00 95.12 89 THR A CA 1
ATOM 704 C C . THR A 1 89 ? -37.060 -4.330 41.872 1.00 95.12 89 THR A C 1
ATOM 706 O O . THR A 1 89 ? -36.525 -4.486 40.772 1.00 95.12 89 THR A O 1
ATOM 709 N N . ALA A 1 90 ? -36.703 -3.328 42.684 1.00 92.50 90 ALA A N 1
ATOM 710 C CA . ALA A 1 90 ? -35.635 -2.392 42.355 1.00 92.50 90 ALA A CA 1
ATOM 711 C C . ALA A 1 90 ? -34.268 -3.098 42.288 1.00 92.50 90 ALA A C 1
ATOM 713 O O . ALA A 1 90 ? -33.463 -2.799 41.404 1.00 92.50 90 ALA A O 1
ATOM 714 N N . PHE A 1 91 ? -34.009 -4.059 43.173 1.00 92.69 91 PHE A N 1
ATOM 715 C CA . PHE A 1 91 ? -32.787 -4.859 43.148 1.00 92.69 91 PHE A CA 1
ATOM 716 C C . PHE A 1 91 ? -32.701 -5.764 41.912 1.00 92.69 91 PHE A C 1
ATOM 718 O O . PHE A 1 91 ? -31.679 -5.739 41.226 1.00 92.69 91 PHE A O 1
ATOM 725 N N . ASP A 1 92 ? -33.777 -6.455 41.541 1.00 94.62 92 ASP A N 1
ATOM 726 C CA . ASP A 1 92 ? -33.826 -7.259 40.314 1.00 94.62 92 ASP A CA 1
ATOM 727 C C . ASP A 1 92 ? -33.553 -6.399 39.072 1.00 94.62 92 ASP A C 1
ATOM 729 O O . ASP A 1 92 ? -32.750 -6.772 38.212 1.00 94.62 92 ASP A O 1
ATOM 733 N N . SER A 1 93 ? -34.130 -5.192 39.013 1.00 92.50 93 SER A N 1
ATOM 734 C CA . SER A 1 93 ? -33.860 -4.247 37.923 1.00 92.50 93 SER A CA 1
ATOM 735 C C . SER A 1 93 ? -32.378 -3.850 37.841 1.00 92.50 93 SER A C 1
ATOM 737 O O . SER A 1 93 ? -31.824 -3.729 36.745 1.00 92.50 93 SER A O 1
ATOM 739 N N . SER A 1 94 ? -31.704 -3.713 38.992 1.00 91.44 94 SER A N 1
ATOM 740 C CA . SER A 1 94 ? -30.273 -3.400 39.048 1.00 91.44 94 SER A CA 1
ATOM 741 C C . SER A 1 94 ? -29.406 -4.562 38.556 1.00 91.44 94 SER A C 1
ATOM 743 O O . SER A 1 94 ? -28.463 -4.336 37.800 1.00 91.44 94 SER A O 1
ATOM 745 N N . ILE A 1 95 ? -29.770 -5.811 38.874 1.00 91.56 95 ILE A N 1
ATOM 746 C CA . ILE A 1 95 ? -29.066 -7.002 38.378 1.00 91.56 95 ILE A CA 1
ATOM 747 C C . ILE A 1 95 ? -29.183 -7.091 36.857 1.00 91.56 95 ILE A C 1
ATOM 749 O O . ILE A 1 95 ? -28.176 -7.274 36.172 1.00 91.56 95 ILE A O 1
ATOM 753 N N . VAL A 1 96 ? -30.393 -6.929 36.312 1.00 93.94 96 VAL A N 1
ATOM 754 C CA . VAL A 1 96 ? -30.621 -6.975 34.859 1.00 93.94 96 VAL A CA 1
ATOM 755 C C . VAL A 1 96 ? -29.799 -5.901 34.147 1.00 93.94 96 VAL A C 1
ATOM 757 O O . VAL A 1 96 ? -29.158 -6.183 33.133 1.00 93.94 96 VAL A O 1
ATOM 760 N N . ARG A 1 97 ? -29.747 -4.685 34.703 1.00 91.12 97 ARG A N 1
ATOM 761 C CA . ARG A 1 97 ? -28.911 -3.599 34.181 1.00 91.12 97 ARG A CA 1
ATOM 762 C C . ARG A 1 97 ? -27.428 -3.973 34.170 1.00 91.12 97 ARG A C 1
ATOM 764 O O . ARG A 1 97 ? -26.783 -3.789 33.142 1.00 91.12 97 ARG A O 1
ATOM 771 N N . ILE A 1 98 ? -26.896 -4.524 35.263 1.00 89.56 98 ILE A N 1
ATOM 772 C CA . ILE A 1 98 ? -25.490 -4.954 35.346 1.00 89.56 98 ILE A CA 1
ATOM 773 C C . ILE A 1 98 ? -25.187 -6.024 34.287 1.00 89.56 98 ILE A C 1
ATOM 775 O O . ILE A 1 98 ? -24.169 -5.940 33.600 1.00 89.56 98 ILE A O 1
ATOM 779 N N . GLN A 1 99 ? -26.087 -6.991 34.085 1.00 93.06 99 GLN A N 1
ATOM 780 C CA . GLN A 1 99 ? -25.927 -8.021 33.051 1.00 93.06 99 GLN A CA 1
ATOM 781 C C . GLN A 1 99 ? -25.959 -7.434 31.632 1.00 93.06 99 GLN A C 1
ATOM 783 O O . GLN A 1 99 ? -25.153 -7.805 30.772 1.00 93.06 99 GLN A O 1
ATOM 788 N N . PHE A 1 100 ? -26.847 -6.472 31.376 1.00 94.88 100 PHE A N 1
ATOM 789 C CA . PHE A 1 100 ? -26.879 -5.764 30.099 1.00 94.88 100 PHE A CA 1
ATOM 790 C C . PHE A 1 100 ? -25.589 -4.968 29.862 1.00 94.88 100 PHE A C 1
ATOM 792 O O . PHE A 1 100 ? -25.002 -5.041 28.784 1.00 94.88 100 PHE A O 1
ATOM 799 N N . LEU A 1 101 ? -25.090 -4.266 30.882 1.00 91.56 101 LEU A N 1
ATOM 800 C CA . LEU A 1 101 ? -23.820 -3.549 30.798 1.00 91.56 101 LEU A CA 1
ATOM 801 C C . LEU A 1 101 ? -22.654 -4.505 30.537 1.00 91.56 101 LEU A C 1
ATOM 803 O O . LEU A 1 101 ? -21.818 -4.205 29.688 1.00 91.56 101 LEU A O 1
ATOM 807 N N . LEU A 1 102 ? -22.605 -5.660 31.202 1.00 92.38 102 LEU A N 1
ATOM 808 C CA . LEU A 1 102 ? -21.575 -6.672 30.972 1.00 92.38 102 LEU A CA 1
ATOM 809 C C . LEU A 1 102 ? -21.596 -7.165 29.520 1.00 92.38 102 LEU A C 1
ATOM 811 O O . LEU A 1 102 ? -20.577 -7.117 28.833 1.00 92.38 102 LEU A O 1
ATOM 815 N N . THR A 1 103 ? -22.760 -7.597 29.033 1.00 96.81 103 THR A N 1
ATOM 816 C CA . THR A 1 103 ? -22.908 -8.100 27.658 1.00 96.81 103 THR A CA 1
ATOM 817 C C . THR A 1 103 ? -22.617 -7.024 26.611 1.00 96.81 103 THR A C 1
ATOM 819 O O . THR A 1 103 ? -21.973 -7.312 25.602 1.00 96.81 103 THR A O 1
ATOM 822 N N . SER A 1 104 ? -23.016 -5.774 26.861 1.00 96.69 104 SER A N 1
ATOM 823 C CA . SER A 1 104 ? -22.678 -4.631 26.009 1.00 96.69 104 SER A CA 1
ATOM 824 C C . SER A 1 104 ? -21.173 -4.365 25.991 1.00 96.69 104 SER A C 1
ATOM 826 O O . SER A 1 104 ? -20.601 -4.183 24.921 1.00 96.69 104 SER A O 1
ATOM 828 N N . ASN A 1 105 ? -20.509 -4.386 27.149 1.00 94.81 105 ASN A N 1
ATOM 829 C CA . ASN A 1 105 ? -19.062 -4.185 27.232 1.00 94.81 105 ASN A CA 1
ATOM 830 C C . ASN A 1 105 ? -18.287 -5.301 26.526 1.00 94.81 105 ASN A C 1
ATOM 832 O O . ASN A 1 105 ? -17.287 -5.020 25.873 1.00 94.81 105 ASN A O 1
ATOM 836 N N . ILE A 1 106 ? -18.737 -6.555 26.614 1.00 96.69 106 ILE A N 1
ATOM 837 C CA . ILE A 1 106 ? -18.117 -7.671 25.884 1.00 96.69 106 ILE A CA 1
ATOM 838 C C . ILE A 1 106 ? -18.188 -7.420 24.373 1.00 96.69 106 ILE A C 1
ATOM 840 O O . ILE A 1 106 ? -17.156 -7.457 23.705 1.00 96.69 106 ILE A O 1
ATOM 844 N N . LYS A 1 107 ? -19.368 -7.063 23.852 1.00 97.44 107 LYS A N 1
ATOM 845 C CA . LYS A 1 107 ? -19.550 -6.732 22.429 1.00 97.44 107 LYS A CA 1
ATOM 846 C C . LYS A 1 107 ? -18.704 -5.536 21.994 1.00 97.44 107 LYS A C 1
ATOM 848 O O . LYS A 1 107 ? -18.136 -5.550 20.907 1.00 97.44 107 LYS A O 1
ATOM 853 N N . GLU A 1 108 ? -18.595 -4.506 22.828 1.00 96.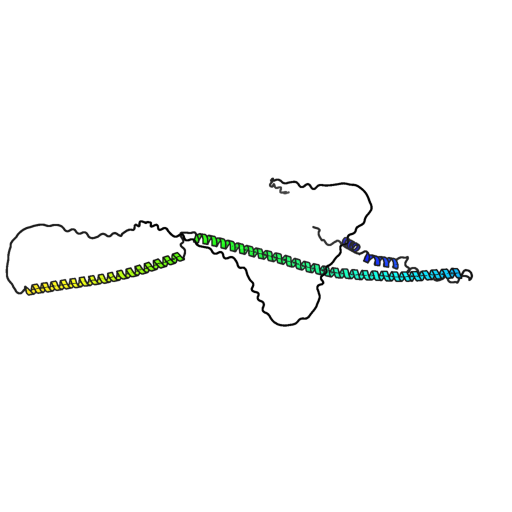94 108 GLU A N 1
ATOM 854 C CA . GLU A 1 108 ? -17.727 -3.358 22.544 1.00 96.94 108 GLU A CA 1
ATOM 855 C C . GLU A 1 108 ? -16.251 -3.755 22.507 1.00 96.94 108 GLU A C 1
ATOM 857 O O . GLU A 1 108 ? -15.527 -3.371 21.593 1.00 96.94 108 GLU A O 1
ATOM 862 N N . ARG A 1 109 ? -15.793 -4.605 23.432 1.00 96.81 109 ARG A N 1
ATOM 863 C CA . ARG A 1 109 ? -14.422 -5.133 23.395 1.00 96.81 109 ARG A CA 1
ATOM 864 C C . ARG A 1 109 ? -14.165 -5.936 22.124 1.00 96.81 109 ARG A C 1
ATOM 866 O O . ARG A 1 109 ? -13.112 -5.758 21.524 1.00 96.81 109 ARG A O 1
ATOM 873 N N . GLU A 1 110 ? -15.116 -6.754 21.679 1.00 97.25 110 GLU A N 1
ATOM 874 C CA . GLU A 1 110 ? -15.032 -7.467 20.395 1.00 97.25 110 GLU A CA 1
ATOM 875 C C . GLU A 1 110 ? -14.976 -6.508 19.194 1.00 97.25 110 GLU A C 1
ATOM 877 O O . GLU A 1 110 ? -14.199 -6.713 18.260 1.00 97.25 110 GLU A O 1
ATOM 882 N N . ARG A 1 111 ? -15.751 -5.416 19.218 1.00 97.69 111 ARG A N 1
ATOM 883 C CA . ARG A 1 111 ? -15.666 -4.365 18.192 1.00 97.69 111 ARG A CA 1
ATOM 884 C C . ARG A 1 111 ? -14.298 -3.696 18.192 1.00 97.69 111 ARG A C 1
ATOM 886 O O . ARG A 1 111 ? -13.721 -3.514 17.120 1.00 97.69 111 ARG A O 1
ATOM 893 N N . TYR A 1 112 ? -13.754 -3.368 19.363 1.00 97.81 112 TYR A N 1
ATOM 894 C CA . TYR A 1 112 ? -12.430 -2.762 19.479 1.00 97.81 112 TYR A CA 1
ATOM 895 C C . TYR A 1 112 ? -11.316 -3.706 19.032 1.00 97.81 112 TYR A C 1
ATOM 897 O O . TYR A 1 112 ? -10.399 -3.260 18.346 1.00 97.81 112 TYR A O 1
ATOM 905 N N . THR A 1 113 ? -11.382 -5.001 19.352 1.00 97.62 113 THR A N 1
ATOM 906 C CA . THR A 1 113 ? -10.382 -5.970 18.874 1.00 97.62 113 THR A CA 1
ATOM 907 C C . THR A 1 113 ? -10.455 -6.135 17.359 1.00 97.62 113 THR A C 1
ATOM 909 O O . THR A 1 113 ? -9.421 -6.085 16.694 1.00 97.62 113 THR A O 1
ATOM 912 N N . ALA A 1 114 ? -11.658 -6.230 16.786 1.00 97.75 114 ALA A N 1
ATOM 913 C CA . ALA A 1 114 ? -11.841 -6.265 15.337 1.00 97.75 114 ALA A CA 1
ATOM 914 C C . ALA A 1 114 ? -11.352 -4.970 14.660 1.00 97.75 114 ALA A C 1
ATOM 916 O O . ALA A 1 114 ? -10.695 -5.022 13.619 1.00 97.75 114 ALA A O 1
ATOM 917 N N . GLY A 1 115 ? -11.637 -3.807 15.251 1.00 97.94 115 GLY A N 1
ATOM 918 C CA . GLY A 1 115 ? -11.159 -2.505 14.782 1.00 97.94 115 GLY A CA 1
ATOM 919 C C . GLY A 1 115 ? -9.636 -2.396 14.826 1.00 97.94 115 GLY A C 1
ATOM 920 O O . GLY A 1 115 ? -9.022 -1.993 13.840 1.00 97.94 115 GLY A O 1
ATOM 921 N N . LYS A 1 116 ? -9.016 -2.842 15.923 1.00 98.00 116 LYS A N 1
ATOM 922 C CA . LYS A 1 116 ? -7.559 -2.898 16.077 1.00 98.00 116 LYS A CA 1
ATOM 923 C C . LYS A 1 116 ? -6.916 -3.735 14.972 1.00 98.00 116 LYS A C 1
ATOM 925 O O . LYS A 1 116 ? -6.010 -3.243 14.308 1.00 98.00 116 LYS A O 1
ATOM 930 N N . LEU A 1 117 ? -7.423 -4.943 14.715 1.00 98.00 117 LEU A N 1
ATOM 931 C CA . LEU A 1 117 ? -6.898 -5.810 13.653 1.00 98.00 117 LEU A CA 1
ATOM 932 C C . LEU A 1 117 ? -7.003 -5.163 12.266 1.00 98.00 117 LEU A C 1
ATOM 934 O O . LEU A 1 117 ? -6.073 -5.259 11.469 1.00 98.00 117 LEU A O 1
ATOM 938 N N . LYS A 1 118 ? -8.109 -4.464 11.974 1.00 98.25 118 LYS A N 1
ATOM 939 C CA . LYS A 1 118 ? -8.271 -3.724 10.711 1.00 98.25 118 LYS A CA 1
ATOM 940 C C . LYS A 1 118 ? -7.239 -2.607 10.567 1.00 98.25 118 LYS A C 1
ATOM 942 O O . LYS A 1 118 ? -6.653 -2.461 9.498 1.00 98.25 118 LYS A O 1
ATOM 947 N N . ILE A 1 119 ? -7.010 -1.836 11.630 1.00 98.06 119 ILE A N 1
ATOM 948 C CA . ILE A 1 119 ? -6.027 -0.745 11.633 1.00 98.06 119 ILE A CA 1
ATOM 949 C C . ILE A 1 119 ? -4.611 -1.303 11.475 1.00 98.06 119 ILE A C 1
ATOM 951 O O . ILE A 1 119 ? -3.841 -0.783 10.671 1.00 98.06 119 ILE A O 1
ATOM 955 N N . GLU A 1 120 ? -4.272 -2.381 12.181 1.00 98.38 120 GLU A N 1
ATOM 956 C CA . GLU A 1 120 ? -2.973 -3.049 12.055 1.00 98.38 120 GLU A CA 1
ATOM 957 C C . GLU A 1 120 ? -2.747 -3.584 10.635 1.00 98.38 120 GLU A C 1
ATOM 959 O O . GLU A 1 120 ? -1.684 -3.358 10.053 1.00 98.38 120 GLU A O 1
ATOM 964 N N . ALA A 1 121 ? -3.760 -4.215 10.033 1.00 98.19 121 ALA A N 1
ATOM 965 C CA . ALA A 1 121 ? -3.700 -4.685 8.652 1.00 98.19 121 ALA A CA 1
ATOM 966 C C . ALA A 1 121 ? -3.522 -3.528 7.655 1.00 98.19 121 ALA A C 1
ATOM 968 O O . ALA A 1 121 ? -2.675 -3.609 6.765 1.00 98.19 121 ALA A O 1
ATOM 969 N N . ALA A 1 122 ? -4.268 -2.431 7.820 1.00 98.38 122 ALA A N 1
ATOM 970 C CA . ALA A 1 122 ? -4.140 -1.243 6.978 1.00 98.38 122 ALA A CA 1
ATOM 971 C C . ALA A 1 122 ? -2.755 -0.591 7.119 1.00 98.38 122 ALA A C 1
ATOM 973 O O . ALA A 1 122 ? -2.117 -0.268 6.118 1.00 98.38 122 ALA A O 1
ATOM 974 N N . ALA A 1 123 ? -2.245 -0.460 8.345 1.00 98.06 123 ALA A N 1
ATOM 975 C CA . ALA A 1 123 ? -0.910 0.068 8.601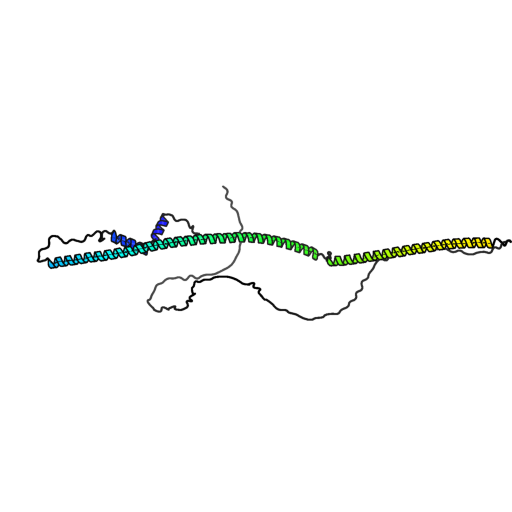 1.00 98.06 123 ALA A CA 1
ATOM 976 C C . ALA A 1 123 ? 0.173 -0.803 7.948 1.00 98.06 123 ALA A C 1
ATOM 978 O O . ALA A 1 123 ? 1.117 -0.278 7.353 1.00 98.06 123 ALA A O 1
ATOM 979 N N . GLN A 1 124 ? 0.031 -2.130 8.010 1.00 98.25 124 GLN A N 1
ATOM 980 C CA . GLN A 1 124 ? 0.958 -3.038 7.344 1.00 98.25 124 GLN A CA 1
ATOM 981 C C . GLN A 1 124 ? 0.862 -2.937 5.815 1.00 98.25 124 GLN A C 1
ATOM 983 O O . GLN A 1 124 ? 1.893 -2.908 5.144 1.00 98.25 124 GLN A O 1
ATOM 988 N N . ALA A 1 125 ? -0.345 -2.814 5.258 1.00 98.38 125 ALA A N 1
ATOM 989 C CA . ALA A 1 125 ? -0.544 -2.611 3.825 1.00 98.38 125 ALA A CA 1
ATOM 990 C C . ALA A 1 125 ? 0.117 -1.312 3.333 1.00 98.38 125 ALA A C 1
ATOM 992 O O . ALA A 1 125 ? 0.801 -1.325 2.311 1.00 98.38 125 ALA A O 1
ATOM 993 N N . VAL A 1 126 ? -0.005 -0.214 4.088 1.00 98.56 126 VAL A N 1
ATOM 994 C CA . VAL A 1 126 ? 0.664 1.062 3.779 1.00 98.56 126 VAL A CA 1
ATOM 995 C C . VAL A 1 126 ? 2.185 0.916 3.820 1.00 98.56 126 VAL A C 1
ATOM 997 O O . VAL A 1 126 ? 2.869 1.406 2.921 1.00 98.56 126 VAL A O 1
ATOM 1000 N N . LYS A 1 127 ? 2.739 0.212 4.817 1.00 98.44 127 LYS A N 1
ATOM 1001 C CA . LYS A 1 127 ? 4.187 -0.055 4.890 1.00 98.44 127 LYS A CA 1
ATOM 1002 C C . LYS A 1 127 ? 4.683 -0.832 3.673 1.00 98.44 127 LYS A C 1
ATOM 1004 O O . LYS A 1 127 ? 5.682 -0.430 3.079 1.00 98.44 127 LYS A O 1
ATOM 1009 N N . ASN A 1 128 ? 3.973 -1.894 3.291 1.00 98.38 128 ASN A N 1
ATOM 1010 C CA . ASN A 1 128 ? 4.314 -2.711 2.126 1.00 98.38 128 ASN A CA 1
ATOM 1011 C C . ASN A 1 128 ? 4.240 -1.880 0.835 1.00 98.38 128 ASN A C 1
ATOM 1013 O O . ASN A 1 128 ? 5.211 -1.824 0.091 1.00 98.38 128 ASN A O 1
ATOM 1017 N N . ASN A 1 129 ? 3.149 -1.135 0.630 1.00 98.44 129 ASN A N 1
ATOM 1018 C CA . ASN A 1 129 ? 2.990 -0.263 -0.534 1.00 98.44 129 ASN A CA 1
ATOM 1019 C C . ASN A 1 129 ? 4.096 0.802 -0.614 1.00 98.44 129 ASN A C 1
ATOM 1021 O O . ASN A 1 129 ? 4.659 1.045 -1.677 1.00 98.44 129 ASN A O 1
ATOM 1025 N N . THR A 1 130 ? 4.471 1.393 0.522 1.00 98.31 130 THR A N 1
ATOM 1026 C CA . THR A 1 130 ? 5.566 2.370 0.568 1.00 98.31 130 THR A CA 1
ATOM 1027 C C . THR A 1 130 ? 6.909 1.725 0.209 1.00 98.31 130 THR A C 1
ATOM 1029 O O . THR A 1 130 ? 7.744 2.367 -0.425 1.00 98.31 130 THR A O 1
ATOM 1032 N N . ALA A 1 131 ? 7.150 0.470 0.601 1.00 98.31 131 ALA A N 1
ATOM 1033 C CA . ALA A 1 131 ? 8.349 -0.264 0.197 1.00 98.31 131 ALA A CA 1
ATOM 1034 C C . ALA A 1 131 ? 8.364 -0.523 -1.320 1.00 98.31 131 ALA A C 1
ATOM 1036 O O . ALA A 1 131 ? 9.367 -0.231 -1.969 1.00 98.31 131 ALA A O 1
ATOM 1037 N N . ASP A 1 132 ? 7.240 -0.954 -1.893 1.00 98.31 132 ASP A N 1
ATOM 1038 C CA . ASP A 1 132 ? 7.109 -1.179 -3.337 1.00 98.31 132 ASP A CA 1
ATOM 1039 C C . ASP A 1 132 ? 7.314 0.115 -4.136 1.00 98.31 132 ASP A C 1
ATOM 1041 O O . ASP A 1 132 ? 8.043 0.134 -5.129 1.00 98.31 132 ASP A O 1
ATOM 1045 N N . LEU A 1 133 ? 6.736 1.230 -3.676 1.00 98.56 133 LEU A N 1
ATOM 1046 C CA . LEU A 1 133 ? 6.923 2.541 -4.300 1.00 98.56 133 LEU A CA 1
ATOM 1047 C C . LEU A 1 133 ? 8.384 3.000 -4.259 1.00 98.56 133 LEU A C 1
ATOM 1049 O O . LEU A 1 133 ? 8.850 3.616 -5.217 1.00 98.56 133 LEU A O 1
ATOM 1053 N N . ARG A 1 134 ? 9.133 2.690 -3.192 1.00 98.44 134 ARG A N 1
ATOM 1054 C CA . ARG A 1 134 ? 10.576 2.983 -3.138 1.00 98.44 134 ARG A CA 1
ATOM 1055 C C . ARG A 1 134 ? 11.345 2.200 -4.200 1.00 98.44 134 ARG A C 1
ATOM 1057 O O . ARG A 1 134 ? 12.162 2.800 -4.893 1.00 98.44 134 ARG A O 1
ATOM 1064 N N . LEU A 1 135 ? 11.036 0.916 -4.383 1.00 98.38 135 LEU A N 1
ATOM 1065 C CA . LEU A 1 135 ? 11.654 0.091 -5.428 1.00 98.38 135 LEU A CA 1
ATOM 1066 C C . LEU A 1 135 ? 11.340 0.628 -6.831 1.00 98.38 135 LEU A C 1
ATOM 1068 O O . LEU A 1 135 ? 12.247 0.822 -7.638 1.00 98.38 135 LEU A O 1
ATOM 1072 N N . GLN A 1 136 ? 10.074 0.959 -7.102 1.00 98.38 136 GLN A N 1
ATOM 1073 C CA . GLN A 1 136 ? 9.668 1.553 -8.382 1.00 98.38 136 GLN A CA 1
ATOM 1074 C C . GLN A 1 136 ? 10.380 2.882 -8.650 1.00 98.38 136 GLN A C 1
ATOM 1076 O O . GLN A 1 136 ? 10.772 3.177 -9.780 1.00 98.38 136 GLN A O 1
ATOM 1081 N N . LEU A 1 137 ? 10.570 3.690 -7.609 1.00 98.56 137 LEU A N 1
ATOM 1082 C CA . LEU A 1 137 ? 11.266 4.964 -7.704 1.00 98.56 137 LEU A CA 1
ATOM 1083 C C . LEU A 1 137 ? 12.755 4.761 -8.026 1.00 98.56 137 LEU A C 1
ATOM 1085 O O . LEU A 1 137 ? 13.304 5.477 -8.865 1.00 98.56 137 LEU A O 1
ATOM 1089 N N . GLU A 1 138 ? 13.412 3.778 -7.411 1.00 98.44 138 GLU A N 1
ATOM 1090 C CA . GLU A 1 138 ? 14.791 3.407 -7.745 1.00 98.44 138 GLU A CA 1
ATOM 1091 C C . GLU A 1 138 ? 14.926 2.917 -9.191 1.00 98.44 138 GLU A C 1
ATOM 1093 O O . GLU A 1 138 ? 15.834 3.354 -9.903 1.00 98.44 138 GLU A O 1
ATOM 1098 N N . ASP A 1 139 ? 14.005 2.071 -9.653 1.00 98.25 139 ASP A N 1
ATOM 1099 C CA . ASP A 1 139 ? 13.960 1.602 -11.040 1.00 98.25 139 ASP A CA 1
ATOM 1100 C C . ASP A 1 139 ? 13.780 2.770 -12.019 1.00 98.25 139 ASP A C 1
ATOM 1102 O O . ASP A 1 139 ? 14.524 2.892 -12.998 1.00 98.25 139 ASP A O 1
ATOM 1106 N N . ALA A 1 140 ? 12.846 3.680 -11.732 1.00 98.31 140 ALA A N 1
ATOM 1107 C CA . ALA A 1 140 ? 12.598 4.865 -12.547 1.00 98.31 140 ALA A CA 1
ATOM 1108 C C . ALA A 1 140 ? 13.820 5.797 -12.592 1.00 98.31 140 ALA A C 1
ATOM 1110 O O . ALA A 1 140 ? 14.170 6.312 -13.657 1.00 98.31 140 ALA A O 1
ATOM 1111 N N . ARG A 1 141 ? 14.521 5.980 -11.465 1.00 98.25 141 ARG A N 1
ATOM 1112 C CA . ARG A 1 141 ? 15.781 6.741 -11.414 1.00 98.25 141 ARG A CA 1
ATOM 1113 C C . ARG A 1 141 ? 16.866 6.097 -12.274 1.00 98.25 141 ARG A C 1
ATOM 1115 O O . ARG A 1 141 ? 17.549 6.815 -13.003 1.00 98.25 141 ARG A O 1
ATOM 1122 N N . ARG A 1 142 ? 17.001 4.766 -12.235 1.00 98.31 142 ARG A N 1
ATOM 1123 C CA . ARG A 1 142 ? 17.949 4.028 -13.088 1.00 98.31 142 ARG A CA 1
ATOM 1124 C C . ARG A 1 142 ? 17.622 4.201 -14.573 1.00 98.31 142 ARG A C 1
ATOM 1126 O O . ARG A 1 142 ? 18.514 4.507 -15.358 1.00 98.31 142 ARG A O 1
ATOM 1133 N N . GLN A 1 143 ? 16.351 4.098 -14.959 1.00 98.12 143 GLN A N 1
ATOM 1134 C CA . GLN A 1 143 ? 15.930 4.339 -16.346 1.00 98.12 143 GLN A CA 1
ATOM 1135 C C . GLN A 1 143 ? 16.173 5.784 -16.795 1.00 98.12 143 GLN A C 1
ATOM 1137 O O . GLN A 1 143 ? 16.602 6.015 -17.924 1.00 98.12 143 GLN A O 1
ATOM 1142 N N . LEU A 1 144 ? 15.921 6.761 -15.924 1.00 98.12 144 LEU A N 1
ATOM 1143 C CA . LEU A 1 144 ? 16.185 8.167 -16.215 1.00 98.12 144 LEU A CA 1
ATOM 1144 C C . LEU A 1 144 ? 17.685 8.434 -16.405 1.00 98.12 144 LEU A C 1
ATOM 1146 O O . LEU A 1 144 ? 18.048 9.185 -17.306 1.00 98.12 144 LEU A O 1
ATOM 1150 N N . ALA A 1 145 ? 18.552 7.806 -15.606 1.00 98.19 145 ALA A N 1
ATOM 1151 C CA . ALA A 1 145 ? 19.999 7.886 -15.797 1.00 98.19 145 ALA A CA 1
ATOM 1152 C C . ALA A 1 145 ? 20.416 7.334 -17.172 1.00 98.19 145 ALA A C 1
ATOM 1154 O O . ALA A 1 145 ? 21.099 8.031 -17.916 1.00 98.19 145 ALA A O 1
ATOM 1155 N N . LEU A 1 146 ? 19.909 6.157 -17.559 1.00 98.25 146 LEU A N 1
ATOM 1156 C CA . LEU A 1 146 ? 20.163 5.576 -18.884 1.00 98.25 146 LEU A CA 1
ATOM 1157 C C . LEU A 1 146 ? 19.676 6.478 -20.026 1.00 98.25 146 LEU A C 1
ATOM 1159 O O . LEU A 1 146 ? 20.380 6.658 -21.014 1.00 98.25 146 LEU A O 1
ATOM 1163 N N . ARG A 1 147 ? 18.487 7.082 -19.897 1.00 97.94 147 ARG A N 1
ATOM 1164 C CA . ARG A 1 147 ? 17.977 8.021 -20.911 1.00 97.94 147 ARG A CA 1
ATOM 1165 C C . ARG A 1 147 ? 18.874 9.243 -21.055 1.00 97.94 147 ARG A C 1
ATOM 1167 O O . ARG A 1 147 ? 19.201 9.597 -22.177 1.00 97.94 147 ARG A O 1
ATOM 1174 N N . LYS A 1 148 ? 19.347 9.816 -19.946 1.00 98.31 148 LYS A N 1
ATOM 1175 C CA . LYS A 1 148 ? 20.312 10.924 -19.984 1.00 98.31 148 LYS A CA 1
ATOM 1176 C C . LYS A 1 148 ? 21.614 10.528 -20.677 1.00 98.31 148 LYS A C 1
ATOM 1178 O O . LYS A 1 148 ? 22.159 11.320 -21.435 1.00 98.31 148 LYS A O 1
ATOM 1183 N N . GLU A 1 149 ? 22.113 9.314 -20.448 1.00 98.12 149 GLU A N 1
ATOM 1184 C CA . GLU A 1 149 ? 23.292 8.812 -21.164 1.00 98.12 149 GLU A CA 1
ATOM 1185 C C . GLU A 1 149 ? 23.033 8.684 -22.670 1.00 98.12 149 GLU A C 1
ATOM 1187 O O . GLU A 1 149 ? 23.877 9.085 -23.474 1.00 98.12 149 GLU A O 1
ATOM 1192 N N . TYR A 1 150 ? 21.859 8.183 -23.066 1.00 98.12 150 TYR A N 1
ATOM 1193 C CA . TYR A 1 150 ? 21.460 8.140 -24.471 1.00 98.12 150 TYR A CA 1
ATOM 1194 C C . TYR A 1 150 ? 21.307 9.528 -25.082 1.00 98.12 150 TYR A C 1
ATOM 1196 O O . TYR A 1 150 ? 21.760 9.718 -26.207 1.00 98.12 150 TYR A O 1
ATOM 1204 N N . ASP A 1 151 ? 20.754 10.493 -24.353 1.00 97.81 151 ASP A N 1
ATOM 1205 C CA . ASP A 1 151 ? 20.638 11.876 -24.813 1.00 97.81 151 ASP A CA 1
ATOM 1206 C C . ASP A 1 151 ? 22.030 12.485 -25.037 1.00 97.81 151 ASP A C 1
ATOM 1208 O O . ASP A 1 151 ? 22.297 13.033 -26.103 1.00 97.81 151 ASP A O 1
ATOM 1212 N N . VAL A 1 152 ? 22.974 12.276 -24.112 1.00 97.06 152 VAL A N 1
ATOM 1213 C CA . VAL A 1 152 ? 24.375 12.709 -24.275 1.00 97.06 152 VAL A CA 1
ATOM 1214 C C . VAL A 1 152 ? 25.033 12.056 -25.496 1.00 97.06 152 VAL A C 1
ATOM 1216 O O . VAL A 1 152 ? 25.794 12.700 -26.222 1.00 97.06 152 VAL A O 1
ATOM 1219 N N . LEU A 1 153 ? 24.786 10.767 -25.740 1.00 96.06 153 LEU A N 1
ATOM 1220 C CA . LEU A 1 153 ? 25.298 10.083 -26.932 1.00 96.06 153 LEU A CA 1
ATOM 1221 C C . LEU A 1 153 ? 24.641 10.608 -28.213 1.00 96.06 153 LEU A C 1
ATOM 1223 O O . LEU A 1 153 ? 25.335 10.811 -29.211 1.00 96.06 153 LEU A O 1
ATOM 1227 N N . ALA A 1 154 ? 23.335 10.861 -28.186 1.00 95.50 154 ALA A N 1
ATOM 1228 C CA . ALA A 1 154 ? 22.596 11.422 -29.304 1.00 95.50 154 ALA A CA 1
ATOM 1229 C C . ALA A 1 154 ? 23.106 12.825 -29.642 1.00 95.50 154 ALA A C 1
ATOM 1231 O O . ALA A 1 154 ? 23.402 13.085 -30.805 1.00 95.50 154 ALA A O 1
ATOM 1232 N N . GLU A 1 155 ? 23.306 13.692 -28.648 1.00 94.44 155 GLU A N 1
ATOM 1233 C CA . GLU A 1 155 ? 23.916 15.012 -28.821 1.00 94.44 155 GLU A CA 1
ATOM 1234 C C . GLU A 1 155 ? 25.315 14.910 -29.427 1.00 94.44 155 GLU A C 1
ATOM 1236 O O . GLU A 1 155 ? 25.621 15.629 -30.373 1.00 94.44 155 GLU A O 1
ATOM 1241 N N . LYS A 1 156 ? 26.172 13.988 -28.968 1.00 93.38 156 LYS A N 1
ATOM 1242 C CA . LYS A 1 156 ? 27.508 13.784 -29.565 1.00 93.38 156 LYS A CA 1
ATOM 1243 C C . LYS A 1 156 ? 27.443 13.376 -31.038 1.00 93.38 156 LYS A C 1
ATOM 1245 O O . LYS A 1 156 ? 28.296 13.789 -31.821 1.00 93.38 156 LYS A O 1
ATOM 1250 N N . ILE A 1 157 ? 26.461 12.559 -31.415 1.00 91.69 157 ILE A N 1
ATOM 1251 C CA . ILE A 1 157 ? 26.282 12.102 -32.798 1.00 91.69 157 ILE A CA 1
ATOM 1252 C C . ILE A 1 157 ? 25.711 13.225 -33.671 1.00 91.69 157 ILE A C 1
ATOM 1254 O O . ILE A 1 157 ? 26.180 13.414 -34.789 1.00 91.69 157 ILE A O 1
ATOM 1258 N N . THR A 1 158 ? 24.724 13.974 -33.175 1.00 88.56 158 THR A N 1
ATOM 1259 C CA . THR A 1 158 ? 24.011 14.998 -33.956 1.00 88.56 158 THR A CA 1
ATOM 1260 C C . THR A 1 158 ? 24.733 16.345 -34.001 1.00 88.56 158 THR A C 1
ATOM 1262 O O . THR A 1 158 ? 24.633 17.048 -35.001 1.00 88.56 158 THR A O 1
ATOM 1265 N N . SER A 1 159 ? 25.494 16.706 -32.964 1.00 88.44 159 SER A N 1
ATOM 1266 C CA . SER A 1 159 ? 26.271 17.957 -32.916 1.00 88.44 159 SER A CA 1
ATOM 1267 C C . SER A 1 159 ? 27.587 17.889 -33.693 1.00 88.44 159 SER A C 1
ATOM 1269 O O . SER A 1 159 ? 28.154 18.923 -34.055 1.00 88.44 159 SER A O 1
ATOM 1271 N N . ASN A 1 160 ? 28.094 16.686 -33.978 1.00 89.75 160 ASN A N 1
ATOM 1272 C CA . ASN A 1 160 ? 29.327 16.537 -34.731 1.00 89.75 160 ASN A CA 1
ATOM 1273 C C . ASN A 1 160 ? 29.090 16.843 -36.215 1.00 89.75 160 ASN A C 1
ATOM 1275 O O . ASN A 1 160 ? 28.684 15.981 -36.989 1.00 89.75 160 ASN A O 1
ATOM 1279 N N . ARG A 1 161 ? 29.442 18.064 -36.628 1.00 82.50 161 ARG A N 1
ATOM 1280 C CA . ARG A 1 161 ? 29.341 18.538 -38.019 1.00 82.50 161 ARG A CA 1
ATOM 1281 C C . ARG A 1 161 ? 30.107 17.675 -39.037 1.00 82.50 161 ARG A C 1
ATOM 1283 O O . ARG A 1 161 ? 29.834 17.769 -40.230 1.00 82.50 161 ARG A O 1
ATOM 1290 N N . LEU A 1 162 ? 31.080 16.865 -38.602 1.00 82.25 162 LEU A N 1
ATOM 1291 C CA . LEU A 1 162 ? 31.809 15.937 -39.478 1.00 82.25 162 LEU A CA 1
ATOM 1292 C C . LEU A 1 162 ? 30.989 14.681 -39.805 1.00 82.25 162 LEU A C 1
ATOM 1294 O O . LEU A 1 162 ? 31.221 14.054 -40.839 1.00 82.25 162 LEU A O 1
ATOM 1298 N N . LEU A 1 163 ? 30.031 14.313 -38.951 1.00 84.69 163 LEU A N 1
ATOM 1299 C CA . LEU A 1 163 ? 29.122 13.201 -39.191 1.00 84.69 163 LEU A CA 1
ATOM 1300 C C . LEU A 1 163 ? 27.938 13.704 -40.019 1.00 84.69 163 LEU A C 1
ATOM 1302 O O . LEU A 1 163 ? 27.051 14.391 -39.523 1.00 84.69 163 LEU A O 1
ATOM 1306 N N . ARG A 1 164 ? 27.920 13.361 -41.311 1.00 85.50 164 ARG A N 1
ATOM 1307 C CA . ARG A 1 164 ? 26.761 13.643 -42.169 1.00 85.50 164 ARG A CA 1
ATOM 1308 C C . ARG A 1 164 ? 25.571 12.756 -41.778 1.00 85.50 164 ARG A C 1
ATOM 1310 O O . ARG A 1 164 ? 25.802 11.598 -41.417 1.00 85.50 164 ARG A O 1
ATOM 1317 N N . PRO A 1 165 ? 24.319 13.227 -41.910 1.00 91.50 165 PRO A N 1
ATOM 1318 C CA . PRO A 1 165 ? 23.136 12.382 -41.767 1.00 91.50 165 PRO A CA 1
ATOM 1319 C C . PR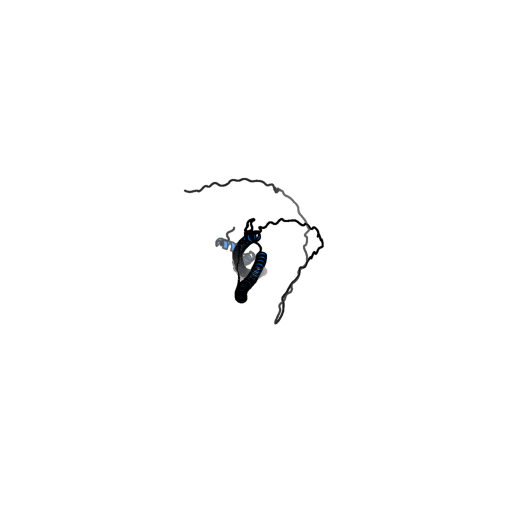O A 1 165 ? 23.202 11.139 -42.664 1.00 91.50 165 PRO A C 1
ATOM 1321 O O . PRO A 1 165 ? 23.753 11.185 -43.764 1.00 91.50 165 PRO A O 1
ATOM 1324 N N . ARG A 1 166 ? 22.635 10.015 -42.204 1.00 91.12 166 ARG A N 1
ATOM 1325 C CA . ARG A 1 166 ? 22.690 8.743 -42.948 1.00 91.12 166 ARG A CA 1
ATOM 1326 C C . ARG A 1 166 ? 22.028 8.839 -44.323 1.00 91.12 166 ARG A C 1
ATOM 1328 O O . ARG A 1 166 ? 22.580 8.315 -45.282 1.00 91.12 166 ARG A O 1
ATOM 1335 N N . GLU A 1 167 ? 20.908 9.548 -44.428 1.00 92.38 167 GLU A N 1
ATOM 1336 C CA . GLU A 1 167 ? 20.201 9.753 -45.700 1.00 92.38 167 GLU A CA 1
ATOM 1337 C C . GLU A 1 167 ? 21.093 10.438 -46.746 1.00 92.38 167 GLU A C 1
ATOM 1339 O O . GLU A 1 167 ? 21.254 9.939 -47.860 1.00 92.38 167 GLU A O 1
ATOM 1344 N N . ASP A 1 168 ? 21.789 11.510 -46.360 1.00 90.50 168 ASP A N 1
ATOM 1345 C CA . ASP A 1 168 ? 22.717 12.212 -47.253 1.00 90.50 168 ASP A CA 1
ATOM 1346 C C . ASP A 1 168 ? 23.895 11.323 -47.666 1.00 90.50 168 ASP A C 1
ATOM 1348 O O . ASP A 1 168 ? 24.383 11.400 -48.797 1.00 90.50 168 ASP A O 1
ATOM 1352 N N . GLN A 1 169 ? 24.386 10.471 -46.760 1.00 91.75 169 GLN A N 1
ATOM 1353 C CA . GLN A 1 169 ? 25.428 9.499 -47.093 1.00 91.75 169 GLN A CA 1
ATOM 1354 C C . GLN A 1 169 ? 24.922 8.484 -48.125 1.00 91.75 169 GLN A C 1
ATOM 1356 O O . GLN A 1 169 ? 25.636 8.212 -49.088 1.00 91.75 169 GLN A O 1
ATOM 1361 N N . HIS A 1 170 ? 23.693 7.979 -47.987 1.00 95.12 170 HIS A N 1
ATOM 1362 C CA . HIS A 1 170 ? 23.094 7.055 -48.953 1.00 95.12 170 HIS A CA 1
ATOM 1363 C C . HIS A 1 170 ? 22.932 7.681 -50.341 1.00 95.12 170 HIS A C 1
ATOM 1365 O O . HIS A 1 170 ? 23.291 7.046 -51.333 1.00 95.12 170 HIS A O 1
ATOM 1371 N N . VAL A 1 171 ? 22.477 8.934 -50.425 1.00 96.00 171 VAL A N 1
ATOM 1372 C CA . VAL A 1 171 ? 22.371 9.661 -51.703 1.00 96.00 171 VAL A CA 1
ATOM 1373 C C . VAL A 1 171 ? 23.747 9.849 -52.347 1.00 96.00 171 VAL A C 1
ATOM 1375 O O . VAL A 1 171 ? 23.914 9.600 -53.542 1.00 96.00 171 VAL A O 1
ATOM 1378 N N . ASN A 1 172 ? 24.759 10.236 -51.564 1.00 93.88 172 ASN A N 1
ATOM 1379 C CA . ASN A 1 172 ? 26.123 10.400 -52.073 1.00 93.88 172 ASN A CA 1
ATOM 1380 C C . ASN A 1 172 ? 26.721 9.069 -52.554 1.00 93.88 172 ASN A C 1
ATOM 1382 O O . ASN A 1 172 ? 27.333 9.032 -53.618 1.00 93.88 172 ASN A O 1
ATOM 1386 N N . LEU A 1 173 ? 26.509 7.973 -51.820 1.00 95.75 173 LEU A N 1
ATOM 1387 C CA . LEU A 1 173 ? 26.941 6.638 -52.242 1.00 95.75 173 LEU A CA 1
ATOM 1388 C C . LEU A 1 173 ? 26.240 6.195 -53.529 1.00 95.75 173 LEU A C 1
ATOM 1390 O O . LEU A 1 173 ? 26.893 5.671 -54.427 1.00 95.75 173 LEU A O 1
ATOM 1394 N N . ALA A 1 174 ? 24.933 6.439 -53.655 1.00 96.56 174 ALA A N 1
ATOM 1395 C CA . ALA A 1 174 ? 24.190 6.133 -54.874 1.00 96.56 174 ALA A CA 1
ATOM 1396 C C . ALA A 1 174 ? 24.731 6.919 -56.080 1.00 96.56 174 ALA A C 1
ATOM 1398 O O . ALA A 1 174 ? 24.917 6.344 -57.152 1.00 96.56 174 ALA A O 1
ATOM 1399 N N . LYS A 1 175 ? 25.049 8.206 -55.892 1.00 97.44 175 LYS A N 1
ATOM 1400 C CA . LYS A 1 175 ? 25.653 9.048 -56.931 1.00 97.44 175 LYS A CA 1
ATOM 1401 C C . LYS A 1 175 ? 27.031 8.538 -57.359 1.00 97.44 175 LYS A C 1
ATOM 1403 O O . LYS A 1 175 ? 27.266 8.390 -58.552 1.00 97.44 175 LYS A O 1
ATOM 1408 N N . LEU A 1 176 ? 27.914 8.241 -56.405 1.00 97.19 176 LEU A N 1
ATOM 1409 C CA . LEU A 1 176 ? 29.252 7.717 -56.700 1.00 97.19 176 LEU A CA 1
ATOM 1410 C C . LEU A 1 176 ? 29.183 6.364 -57.417 1.00 97.19 176 LEU A C 1
ATOM 1412 O O . LEU A 1 176 ? 29.917 6.142 -58.371 1.00 97.19 176 LEU A O 1
ATOM 1416 N N . ASN A 1 177 ? 28.269 5.480 -57.013 1.00 97.06 177 ASN A N 1
ATOM 1417 C CA . ASN A 1 177 ? 28.065 4.205 -57.701 1.00 97.06 177 ASN A CA 1
ATOM 1418 C C . ASN A 1 177 ? 27.559 4.393 -59.140 1.00 97.06 177 ASN A C 1
ATOM 1420 O O . ASN A 1 177 ? 27.972 3.651 -60.029 1.00 97.06 177 ASN A O 1
ATOM 1424 N N . ALA A 1 178 ? 26.689 5.378 -59.385 1.00 97.06 178 ALA A N 1
ATOM 1425 C CA . ALA A 1 178 ? 26.234 5.702 -60.736 1.00 97.06 178 ALA A CA 1
ATOM 1426 C C . ALA A 1 178 ? 27.380 6.233 -61.615 1.00 97.06 178 ALA A C 1
ATOM 1428 O O . ALA A 1 178 ? 27.512 5.806 -62.759 1.00 97.06 178 ALA A O 1
ATOM 1429 N N . GLU A 1 179 ? 28.233 7.100 -61.064 1.00 97.44 179 GLU A N 1
ATOM 1430 C CA . GLU A 1 179 ? 29.422 7.632 -61.743 1.00 97.44 179 GLU A CA 1
ATOM 1431 C C . GLU A 1 179 ? 30.451 6.531 -62.041 1.00 97.44 179 GLU A C 1
ATOM 1433 O O . GLU A 1 179 ? 30.961 6.448 -63.155 1.00 97.44 179 GLU A O 1
ATOM 1438 N N . ILE A 1 180 ? 30.698 5.618 -61.094 1.00 96.44 180 ILE A N 1
ATOM 1439 C CA . ILE A 1 180 ? 31.554 4.442 -61.317 1.00 96.44 180 ILE A CA 1
ATOM 1440 C C . ILE A 1 180 ? 31.001 3.593 -62.465 1.00 96.44 180 ILE A C 1
ATOM 1442 O O . ILE A 1 180 ? 31.744 3.250 -63.380 1.00 96.44 180 ILE A O 1
ATOM 1446 N N . ALA A 1 181 ? 29.699 3.300 -62.465 1.00 97.25 181 ALA A N 1
ATOM 1447 C CA . ALA A 1 181 ? 29.074 2.518 -63.530 1.00 97.25 181 ALA A CA 1
ATOM 1448 C C . ALA A 1 181 ? 29.141 3.221 -64.901 1.00 97.25 181 ALA A C 1
ATOM 1450 O O . ALA A 1 181 ? 29.187 2.564 -65.944 1.00 97.25 181 ALA A O 1
ATOM 1451 N N . GLU A 1 182 ? 29.128 4.555 -64.924 1.00 96.88 182 GLU A N 1
ATOM 1452 C CA . GLU A 1 182 ? 29.327 5.343 -66.138 1.00 96.88 182 GLU A CA 1
ATOM 1453 C C . GLU A 1 182 ? 30.769 5.274 -66.639 1.00 96.88 182 GLU A C 1
ATOM 1455 O O . GLU A 1 182 ? 30.979 4.900 -67.793 1.00 96.88 182 GLU A O 1
ATOM 1460 N N . LEU A 1 183 ? 31.753 5.498 -65.767 1.00 97.06 183 LEU A N 1
ATOM 1461 C CA . LEU A 1 183 ? 33.174 5.370 -66.098 1.00 97.06 183 LEU A CA 1
ATOM 1462 C C . LEU A 1 183 ? 33.541 3.953 -66.549 1.00 97.06 183 LEU A C 1
ATOM 1464 O O . LEU A 1 183 ? 34.331 3.777 -67.476 1.00 97.06 183 LEU A O 1
ATOM 1468 N N . GLU A 1 184 ? 32.950 2.924 -65.943 1.00 96.75 184 GLU A N 1
ATOM 1469 C CA . GLU A 1 184 ? 33.125 1.541 -66.381 1.00 96.75 184 GLU A CA 1
ATOM 1470 C C . GLU A 1 184 ? 32.597 1.339 -67.807 1.00 96.75 184 GLU A C 1
ATOM 1472 O O . GLU A 1 184 ? 33.294 0.747 -68.635 1.00 96.75 184 GLU A O 1
ATOM 1477 N N . ARG A 1 185 ? 31.419 1.886 -68.135 1.00 96.69 185 ARG A N 1
ATOM 1478 C CA . ARG A 1 185 ? 30.849 1.839 -69.492 1.00 96.69 185 ARG A CA 1
ATOM 1479 C C . ARG A 1 185 ? 31.709 2.601 -70.498 1.00 96.69 185 ARG A C 1
ATOM 1481 O O . ARG A 1 185 ? 31.946 2.099 -71.596 1.00 96.69 185 ARG A O 1
ATOM 1488 N N . GLU A 1 186 ? 32.200 3.779 -70.130 1.00 96.12 186 GLU A N 1
ATOM 1489 C CA . GLU A 1 186 ? 33.125 4.552 -70.959 1.00 96.12 186 GLU A CA 1
ATOM 1490 C C . GLU A 1 186 ? 34.428 3.787 -71.192 1.00 96.12 186 GLU A C 1
ATOM 1492 O O . GLU A 1 186 ? 34.878 3.681 -72.330 1.00 96.12 186 GLU A O 1
ATOM 1497 N N . SER A 1 187 ? 35.002 3.175 -70.151 1.00 95.38 187 SER A N 1
ATOM 1498 C CA . SER A 1 187 ? 36.216 2.358 -70.266 1.00 95.38 187 SER A CA 1
ATOM 1499 C C . SER A 1 187 ? 36.020 1.176 -71.218 1.00 95.38 187 SER A C 1
ATOM 1501 O O . SER A 1 187 ? 36.897 0.888 -72.034 1.00 95.38 187 SER A O 1
ATOM 1503 N N . GLN A 1 188 ? 34.847 0.534 -71.178 1.00 95.69 188 GLN A N 1
ATOM 1504 C CA . GLN A 1 188 ? 34.480 -0.539 -72.100 1.00 95.69 188 GLN A CA 1
ATOM 1505 C C . GLN A 1 188 ? 34.342 -0.009 -73.533 1.00 95.69 188 GLN A C 1
ATOM 1507 O O . GLN A 1 188 ? 34.837 -0.643 -74.464 1.00 95.69 188 GLN A O 1
ATOM 1512 N N . GLY A 1 189 ? 33.745 1.172 -73.720 1.00 95.25 189 GLY A N 1
ATOM 1513 C CA . GLY A 1 189 ? 33.684 1.852 -75.016 1.00 95.25 189 GLY A CA 1
ATOM 1514 C C . GLY A 1 189 ? 35.072 2.204 -75.569 1.00 95.25 189 GLY A C 1
ATOM 1515 O O . GLY A 1 189 ? 35.372 1.931 -76.734 1.00 95.25 189 GLY A O 1
ATOM 1516 N N . TYR A 1 190 ? 35.973 2.730 -74.736 1.00 95.62 190 TYR A N 1
ATOM 1517 C CA . TYR A 1 190 ? 37.364 2.986 -75.121 1.00 95.62 190 TYR A CA 1
ATOM 1518 C C . TYR A 1 190 ? 38.116 1.697 -75.455 1.00 95.62 190 TYR A C 1
ATOM 1520 O O . TYR A 1 190 ? 38.863 1.657 -76.431 1.00 95.62 190 TYR A O 1
ATOM 1528 N N . ALA A 1 191 ? 37.893 0.619 -74.704 1.00 95.19 191 ALA A N 1
ATOM 1529 C CA . ALA A 1 191 ? 38.478 -0.681 -75.008 1.00 95.19 191 ALA A CA 1
ATOM 1530 C C . ALA A 1 191 ? 38.009 -1.212 -76.377 1.00 95.19 191 ALA A C 1
ATOM 1532 O O . ALA A 1 191 ? 38.830 -1.715 -77.148 1.00 95.19 191 ALA A O 1
ATOM 1533 N N . GLN A 1 192 ? 36.724 -1.051 -76.713 1.00 95.38 192 GLN A N 1
ATOM 1534 C CA . GLN A 1 192 ? 36.168 -1.432 -78.018 1.00 95.38 192 GLN A CA 1
ATOM 1535 C C . GLN A 1 192 ? 36.758 -0.593 -79.157 1.00 95.38 192 GLN A C 1
ATOM 1537 O O . GLN A 1 192 ? 37.310 -1.151 -80.103 1.00 95.38 192 GLN A O 1
ATOM 1542 N N . THR A 1 193 ? 36.731 0.738 -79.043 1.00 95.06 193 THR A N 1
ATOM 1543 C CA . THR A 1 193 ? 37.301 1.632 -80.070 1.00 95.06 193 THR A CA 1
ATOM 1544 C C . THR A 1 193 ? 38.801 1.403 -80.264 1.00 95.06 193 THR A C 1
ATOM 1546 O O . THR A 1 193 ? 39.307 1.444 -81.388 1.00 95.06 193 THR A O 1
ATOM 1549 N N . TRP A 1 194 ? 39.534 1.098 -79.191 1.00 95.69 194 TRP A N 1
ATOM 1550 C CA . TRP A 1 194 ? 40.944 0.733 -79.275 1.00 95.69 194 TRP A CA 1
ATOM 1551 C C . TRP A 1 194 ? 41.160 -0.599 -80.002 1.00 95.69 194 TRP A C 1
ATOM 1553 O O . TRP A 1 194 ? 42.061 -0.703 -80.840 1.00 95.69 194 TRP A O 1
ATOM 1563 N N . ALA A 1 195 ? 40.324 -1.607 -79.733 1.00 94.69 195 ALA A N 1
ATOM 1564 C CA . ALA A 1 195 ? 40.360 -2.888 -80.434 1.00 94.69 195 ALA A CA 1
ATOM 1565 C C . ALA A 1 195 ? 40.047 -2.726 -81.932 1.00 94.69 195 ALA A C 1
ATOM 1567 O O . ALA A 1 195 ? 40.775 -3.258 -82.773 1.00 94.69 195 ALA A O 1
ATOM 1568 N N . GLU A 1 196 ? 39.035 -1.929 -82.279 1.00 95.06 196 GLU A N 1
ATOM 1569 C CA . GLU A 1 196 ? 38.697 -1.595 -83.666 1.00 95.06 196 GLU A CA 1
ATOM 1570 C C . GLU A 1 196 ? 39.840 -0.868 -84.369 1.00 95.06 196 GLU A C 1
ATOM 1572 O O . GLU A 1 196 ? 40.214 -1.235 -85.484 1.00 95.06 196 GLU A O 1
ATOM 1577 N N . ARG A 1 197 ? 40.452 0.125 -83.714 1.00 94.06 197 ARG A N 1
ATOM 1578 C CA . ARG A 1 197 ? 41.596 0.854 -84.268 1.00 94.06 197 ARG A CA 1
ATOM 1579 C C . ARG A 1 197 ? 42.796 -0.063 -84.476 1.00 94.06 197 ARG A C 1
ATOM 1581 O O . ARG A 1 197 ? 43.474 0.040 -85.495 1.00 94.06 197 ARG A O 1
ATOM 1588 N N . ARG A 1 198 ? 43.048 -0.994 -83.554 1.00 94.62 198 ARG A N 1
ATOM 1589 C CA . ARG A 1 198 ? 44.090 -2.016 -83.713 1.00 94.62 198 ARG A CA 1
ATOM 1590 C C . ARG A 1 198 ? 43.799 -2.931 -84.905 1.00 94.62 198 ARG A C 1
ATOM 1592 O O . ARG A 1 198 ? 44.718 -3.228 -85.661 1.00 94.62 198 ARG A O 1
ATOM 1599 N N . ALA A 1 199 ? 42.541 -3.318 -85.115 1.00 93.75 199 ALA A N 1
ATOM 1600 C CA . ALA A 1 199 ? 42.125 -4.093 -86.284 1.00 93.75 199 ALA A CA 1
ATOM 1601 C C . ALA A 1 199 ? 42.224 -3.289 -87.597 1.00 93.75 199 ALA A C 1
ATOM 1603 O O . ALA A 1 199 ? 42.637 -3.827 -88.620 1.00 93.75 199 ALA A O 1
ATOM 1604 N N . GLN A 1 200 ? 41.889 -1.993 -87.587 1.00 94.06 200 GLN A N 1
ATOM 1605 C CA . GLN A 1 200 ? 42.089 -1.089 -88.728 1.00 94.06 200 GLN A CA 1
ATOM 1606 C C . GLN A 1 200 ? 43.573 -0.937 -89.077 1.00 94.06 200 GLN A C 1
ATOM 1608 O O . GLN A 1 200 ? 43.938 -1.097 -90.236 1.00 94.06 200 GLN A O 1
ATOM 1613 N N . PHE A 1 201 ? 44.441 -0.698 -88.087 1.00 93.75 201 PHE A N 1
ATOM 1614 C CA . PHE A 1 201 ? 45.888 -0.671 -88.308 1.00 93.75 201 PHE A CA 1
ATOM 1615 C C . PHE A 1 201 ? 46.418 -2.010 -88.829 1.00 93.75 201 PHE A C 1
ATOM 1617 O O . PHE A 1 201 ? 47.278 -2.001 -89.702 1.00 93.75 201 PHE A O 1
ATOM 1624 N N . GLY A 1 202 ? 45.894 -3.140 -88.340 1.00 92.88 202 GLY A N 1
ATOM 1625 C CA . GLY A 1 202 ? 46.198 -4.466 -88.886 1.00 92.88 202 GLY A CA 1
ATOM 1626 C C . GLY A 1 202 ? 45.890 -4.552 -90.381 1.00 92.88 202 GLY A C 1
ATOM 1627 O O . GLY A 1 202 ? 46.788 -4.839 -91.164 1.00 92.88 202 GLY A O 1
ATOM 1628 N N . ARG A 1 203 ? 44.672 -4.167 -90.787 1.00 92.50 203 ARG A N 1
ATOM 1629 C CA . ARG A 1 203 ? 44.266 -4.123 -92.204 1.00 92.50 203 ARG A CA 1
ATOM 1630 C C . ARG A 1 203 ? 45.171 -3.234 -93.062 1.00 92.50 203 ARG A C 1
ATOM 1632 O O . ARG A 1 203 ? 45.608 -3.668 -94.117 1.00 92.50 203 ARG A O 1
ATOM 1639 N N . ILE A 1 204 ? 45.514 -2.031 -92.593 1.00 91.69 204 ILE A N 1
ATOM 1640 C CA . ILE A 1 204 ? 46.419 -1.117 -93.318 1.00 91.69 204 ILE A CA 1
ATOM 1641 C C . ILE A 1 204 ? 47.816 -1.732 -93.487 1.00 91.69 204 ILE A C 1
ATOM 1643 O O . ILE A 1 204 ? 48.451 -1.558 -94.526 1.00 91.69 204 ILE A O 1
ATOM 1647 N N . ILE A 1 205 ? 48.325 -2.428 -92.466 1.00 93.00 205 ILE A N 1
ATOM 1648 C CA . ILE A 1 205 ? 49.620 -3.114 -92.551 1.00 93.00 205 ILE A CA 1
ATOM 1649 C C . ILE A 1 205 ? 49.547 -4.251 -93.574 1.00 93.00 205 ILE A C 1
ATOM 1651 O O . ILE A 1 205 ? 50.461 -4.367 -94.391 1.00 93.00 205 ILE A O 1
ATOM 1655 N N . ASP A 1 206 ? 48.475 -5.044 -93.557 1.00 91.25 206 ASP A N 1
ATOM 1656 C CA . ASP A 1 206 ? 48.263 -6.148 -94.497 1.00 91.25 206 ASP A CA 1
ATOM 1657 C C . ASP A 1 206 ? 48.170 -5.638 -95.945 1.00 91.25 206 ASP A C 1
ATOM 1659 O O . ASP A 1 206 ? 48.916 -6.102 -96.810 1.00 91.25 206 ASP A O 1
ATOM 1663 N N . GLU A 1 207 ? 47.362 -4.604 -96.197 1.00 91.00 207 GLU A N 1
ATOM 1664 C CA . GLU A 1 207 ? 47.272 -3.915 -97.494 1.00 91.00 207 GLU A CA 1
ATOM 1665 C C . GLU A 1 207 ? 48.620 -3.296 -97.902 1.00 91.00 207 GLU A C 1
ATOM 1667 O O . GLU A 1 207 ? 49.030 -3.375 -99.058 1.00 91.00 207 GLU A O 1
ATOM 1672 N N . GLY A 1 208 ? 49.373 -2.727 -96.956 1.00 89.44 208 GLY A N 1
ATOM 1673 C CA . GLY A 1 208 ? 50.723 -2.216 -97.191 1.00 89.44 208 GLY A CA 1
ATOM 1674 C C . GLY A 1 208 ? 51.724 -3.305 -97.591 1.00 89.44 208 GLY A C 1
ATOM 1675 O O . GLY A 1 208 ? 52.600 -3.067 -98.429 1.00 89.44 208 GLY A O 1
ATOM 1676 N N . MET A 1 209 ? 51.606 -4.512 -97.030 1.00 87.56 209 MET A N 1
ATOM 1677 C CA . MET A 1 209 ? 52.395 -5.669 -97.461 1.00 87.56 209 MET A CA 1
ATOM 1678 C C . MET A 1 209 ? 51.962 -6.162 -98.842 1.00 87.56 209 MET A C 1
ATOM 1680 O O . MET A 1 209 ? 52.822 -6.512 -99.655 1.00 87.56 209 MET A O 1
ATOM 1684 N N . GLU A 1 210 ? 50.662 -6.161 -99.130 1.00 87.00 210 GLU A N 1
ATOM 1685 C CA . GLU A 1 210 ? 50.130 -6.535 -100.437 1.00 87.00 210 GLU A CA 1
ATOM 1686 C C . GLU A 1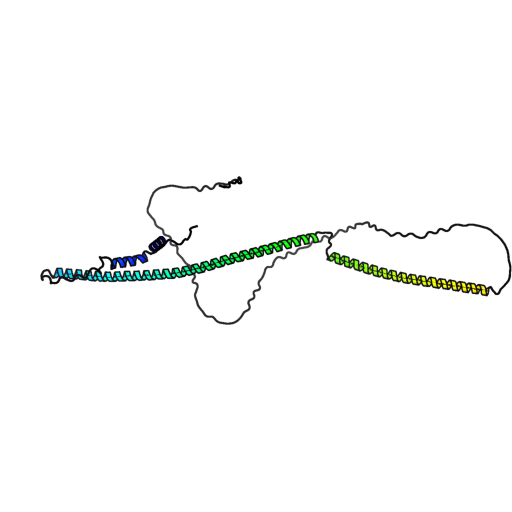 210 ? 50.558 -5.552 -101.530 1.00 87.00 210 GLU A C 1
ATOM 1688 O O . GLU A 1 210 ? 51.077 -5.987 -102.553 1.00 87.00 210 GLU A O 1
ATOM 1693 N N . MET A 1 211 ? 50.487 -4.241 -101.288 1.00 84.81 211 MET A N 1
ATOM 1694 C CA . MET A 1 211 ? 51.027 -3.227 -102.198 1.00 84.81 211 MET A CA 1
ATOM 1695 C C . MET A 1 211 ? 52.524 -3.424 -102.436 1.00 84.81 211 MET A C 1
ATOM 1697 O O . MET A 1 211 ? 52.981 -3.344 -103.568 1.00 84.81 211 MET A O 1
ATOM 1701 N N . ARG A 1 212 ? 53.318 -3.748 -101.406 1.00 84.56 212 ARG A N 1
ATOM 1702 C CA . ARG A 1 212 ? 54.741 -4.087 -101.606 1.00 84.56 212 ARG A CA 1
ATOM 1703 C C . ARG A 1 212 ? 54.926 -5.343 -102.457 1.00 84.56 212 ARG A C 1
ATOM 1705 O O . ARG A 1 212 ? 55.893 -5.414 -103.215 1.00 84.56 212 ARG A O 1
ATOM 1712 N N . ARG A 1 213 ? 54.039 -6.335 -102.330 1.00 84.38 213 ARG A N 1
ATOM 1713 C CA . ARG A 1 213 ? 54.037 -7.534 -103.179 1.00 84.38 213 ARG A CA 1
ATOM 1714 C C . ARG A 1 213 ? 53.656 -7.181 -104.617 1.00 84.38 213 ARG A C 1
ATOM 1716 O O . ARG A 1 213 ? 54.339 -7.652 -105.516 1.00 84.38 213 ARG A O 1
ATOM 1723 N N . GLN A 1 214 ? 52.646 -6.341 -104.829 1.00 82.62 214 GLN A N 1
ATOM 1724 C CA . GLN A 1 214 ? 52.241 -5.852 -106.149 1.00 82.62 214 GLN A CA 1
ATOM 1725 C C . GLN A 1 214 ? 53.338 -5.005 -106.791 1.00 82.62 214 GLN A C 1
ATOM 1727 O O . GLN A 1 214 ? 53.704 -5.297 -107.913 1.00 82.62 214 GLN A O 1
ATOM 1732 N N . ILE A 1 215 ? 53.955 -4.062 -106.071 1.00 82.75 215 ILE A N 1
ATOM 1733 C CA . ILE A 1 215 ? 55.102 -3.281 -106.564 1.00 82.75 215 ILE A CA 1
ATOM 1734 C C . ILE A 1 215 ? 56.266 -4.203 -106.927 1.00 82.75 215 ILE A C 1
ATOM 1736 O O . ILE A 1 215 ? 56.950 -3.961 -107.911 1.00 82.75 215 ILE A O 1
ATOM 1740 N N . ARG A 1 216 ? 56.524 -5.265 -106.153 1.00 80.88 216 ARG A N 1
ATOM 1741 C CA . ARG A 1 216 ? 57.563 -6.243 -106.506 1.00 80.88 216 ARG A CA 1
ATOM 1742 C C . ARG A 1 216 ? 57.189 -7.033 -107.757 1.00 80.88 216 ARG A C 1
ATOM 1744 O O . ARG A 1 216 ? 58.047 -7.192 -108.608 1.00 80.88 216 ARG A O 1
ATOM 1751 N N . ALA A 1 217 ? 55.947 -7.500 -107.855 1.00 74.81 217 ALA A N 1
ATOM 1752 C CA . ALA A 1 217 ? 55.457 -8.236 -109.014 1.00 74.81 217 ALA A CA 1
ATOM 1753 C C . ALA A 1 217 ? 55.416 -7.353 -110.270 1.00 74.81 217 ALA A C 1
ATOM 1755 O O . ALA A 1 217 ? 55.793 -7.805 -111.336 1.00 74.81 217 ALA A O 1
ATOM 1756 N N . GLU A 1 218 ? 55.021 -6.086 -110.147 1.00 73.62 218 GLU A N 1
ATOM 1757 C CA . GLU A 1 218 ? 55.038 -5.092 -111.220 1.00 73.62 218 GLU A CA 1
ATOM 1758 C C . GLU A 1 218 ? 56.473 -4.702 -111.581 1.00 73.62 218 GLU A C 1
ATOM 1760 O O . GLU A 1 218 ? 56.786 -4.594 -112.755 1.00 73.62 218 GLU A O 1
ATOM 1765 N N . LYS A 1 219 ? 57.382 -4.576 -110.607 1.00 75.38 219 LYS A N 1
ATOM 1766 C CA . LYS A 1 219 ? 58.817 -4.388 -110.863 1.00 75.38 219 LYS A CA 1
ATOM 1767 C C . LYS A 1 219 ? 59.420 -5.586 -111.600 1.00 75.38 219 LYS A C 1
ATOM 1769 O O . LYS A 1 219 ? 60.169 -5.383 -112.542 1.00 75.38 219 LYS A O 1
ATOM 1774 N N . GLU A 1 220 ? 59.087 -6.806 -111.193 1.00 66.94 220 GLU A N 1
ATOM 1775 C CA . GLU A 1 220 ? 59.503 -8.048 -111.857 1.00 66.94 220 GLU A CA 1
ATOM 1776 C C . GLU A 1 220 ? 58.874 -8.171 -113.256 1.00 66.94 220 GLU A C 1
ATOM 1778 O O . GLU A 1 220 ? 59.524 -8.614 -114.194 1.00 66.94 220 GLU A O 1
ATOM 1783 N N . GLU A 1 221 ? 57.634 -7.713 -113.436 1.00 59.28 221 GLU A N 1
ATOM 1784 C CA . GLU A 1 221 ? 56.935 -7.676 -114.723 1.00 59.28 221 GLU A CA 1
ATOM 1785 C C . GLU A 1 221 ? 57.496 -6.592 -115.659 1.00 59.28 221 GLU A C 1
ATOM 1787 O O . GLU A 1 221 ? 57.607 -6.831 -116.858 1.00 59.28 221 GLU A O 1
ATOM 1792 N N . VAL A 1 222 ? 57.904 -5.434 -115.130 1.00 59.06 222 VAL A N 1
ATOM 1793 C CA . VAL A 1 222 ? 58.655 -4.400 -115.860 1.00 59.06 222 VAL A CA 1
ATOM 1794 C C . VAL A 1 222 ? 60.027 -4.937 -116.249 1.00 59.06 222 VAL A C 1
ATOM 1796 O O . VAL A 1 222 ? 60.386 -4.839 -117.412 1.00 59.06 222 VAL A O 1
ATOM 1799 N N . GLU A 1 223 ? 60.740 -5.609 -115.347 1.00 58.06 223 GLU A N 1
ATOM 1800 C CA . GLU A 1 223 ? 62.034 -6.243 -115.635 1.00 58.06 223 GLU A CA 1
ATOM 1801 C C . GLU A 1 223 ? 61.895 -7.370 -116.684 1.00 58.06 223 GLU A C 1
ATOM 1803 O O . GLU A 1 223 ? 62.741 -7.531 -117.561 1.00 58.06 223 GLU A O 1
ATOM 1808 N N . ARG A 1 224 ? 60.770 -8.098 -116.688 1.00 60.06 224 ARG A N 1
ATOM 1809 C CA . ARG A 1 224 ? 60.438 -9.117 -117.698 1.00 60.06 224 ARG A CA 1
ATOM 1810 C C . ARG A 1 224 ? 59.954 -8.524 -119.030 1.00 60.06 224 ARG A C 1
ATOM 1812 O O . ARG A 1 224 ? 60.096 -9.175 -120.065 1.00 60.06 224 ARG A O 1
ATOM 1819 N N . ARG A 1 225 ? 59.376 -7.319 -119.023 1.00 58.50 225 ARG A N 1
ATOM 1820 C CA . ARG A 1 225 ? 58.932 -6.582 -120.222 1.00 58.50 225 ARG A CA 1
ATOM 1821 C C . ARG A 1 225 ? 60.055 -5.747 -120.845 1.00 58.50 225 ARG A C 1
ATOM 1823 O O . ARG A 1 225 ? 60.029 -5.526 -122.049 1.00 58.50 225 ARG A O 1
ATOM 1830 N N . GLU A 1 226 ? 61.042 -5.352 -120.053 1.00 54.41 226 GLU A N 1
ATOM 1831 C CA . GLU A 1 226 ? 62.285 -4.705 -120.484 1.00 54.41 226 GLU A CA 1
ATOM 1832 C C . GLU A 1 226 ? 63.361 -5.743 -120.871 1.00 54.41 226 GLU A C 1
ATOM 1834 O O . GLU A 1 226 ? 64.236 -5.466 -121.680 1.00 54.41 226 GLU A O 1
ATOM 1839 N N . GLY A 1 227 ? 63.235 -7.001 -120.427 1.00 53.75 227 GLY A N 1
ATOM 1840 C CA . GLY A 1 227 ? 64.114 -8.116 -120.807 1.00 53.75 227 GLY A CA 1
ATOM 1841 C C . GLY A 1 227 ? 64.025 -8.615 -122.264 1.00 53.75 227 GLY A C 1
ATOM 1842 O O . GLY A 1 227 ? 64.575 -9.676 -122.561 1.00 53.75 227 GLY A O 1
ATOM 1843 N N . MET A 1 228 ? 63.341 -7.906 -123.176 1.00 49.81 228 MET A N 1
ATOM 1844 C CA . MET A 1 228 ? 63.278 -8.244 -124.611 1.00 49.81 228 MET A CA 1
ATOM 1845 C C . MET A 1 228 ? 63.433 -7.033 -125.554 1.00 49.81 228 MET A C 1
ATOM 1847 O O . MET A 1 228 ? 62.956 -7.059 -126.685 1.00 49.81 228 MET A O 1
ATOM 1851 N N . GLU A 1 229 ? 64.173 -6.010 -125.131 1.00 42.50 229 GLU A N 1
ATOM 1852 C CA . GLU A 1 229 ? 64.899 -5.121 -126.043 1.00 42.50 229 GLU A CA 1
ATOM 1853 C C . GLU A 1 229 ? 66.284 -4.870 -125.437 1.00 42.50 229 GLU A C 1
ATOM 1855 O O . GLU A 1 229 ? 66.416 -4.331 -124.344 1.00 42.50 229 GLU A O 1
ATOM 1860 N N . GLY A 1 230 ? 67.318 -5.384 -126.100 1.00 40.66 230 GLY A N 1
ATOM 1861 C CA . GLY A 1 230 ? 68.703 -5.155 -125.710 1.00 40.66 230 GLY A CA 1
ATOM 1862 C C . GLY A 1 230 ? 69.319 -3.980 -126.466 1.00 40.66 230 GLY A C 1
ATOM 1863 O O . GLY A 1 230 ? 68.862 -3.663 -127.563 1.00 40.66 230 GLY A O 1
ATOM 1864 N N . VAL A 1 231 ? 70.458 -3.519 -125.922 1.00 39.16 231 VAL A N 1
ATOM 1865 C CA . VAL A 1 231 ? 71.499 -2.663 -126.544 1.00 39.16 231 VAL A CA 1
ATOM 1866 C C . VAL A 1 231 ? 71.151 -1.156 -126.436 1.00 39.16 231 VAL A C 1
ATOM 1868 O O . VAL A 1 231 ? 70.037 -0.771 -126.750 1.00 39.16 231 VAL A O 1
ATOM 1871 N N . ASP A 1 232 ? 71.982 -0.222 -125.956 1.00 35.91 232 ASP A N 1
ATOM 1872 C CA . ASP A 1 232 ? 73.444 -0.144 -125.835 1.00 35.91 232 ASP A CA 1
ATOM 1873 C C . ASP A 1 232 ? 73.894 0.999 -124.899 1.00 35.91 232 ASP A C 1
ATOM 1875 O O . ASP A 1 232 ? 73.127 1.924 -124.636 1.00 35.91 232 ASP A O 1
ATOM 1879 N N . GLU A 1 233 ? 75.165 0.908 -124.498 1.00 36.62 233 GLU A N 1
ATOM 1880 C CA . GLU A 1 233 ? 76.155 1.908 -124.039 1.00 36.62 233 GLU A CA 1
ATOM 1881 C C . GLU A 1 233 ? 75.753 3.396 -123.956 1.00 36.62 233 GLU A C 1
ATOM 1883 O O . GLU A 1 233 ? 75.241 3.991 -124.898 1.00 36.62 233 GLU A O 1
ATOM 1888 N N . GLY A 1 234 ? 75.994 4.068 -122.824 1.00 34.41 234 GLY A N 1
ATOM 1889 C CA . GLY A 1 234 ? 77.289 4.698 -122.480 1.00 34.41 234 GLY A CA 1
ATOM 1890 C C . GLY A 1 234 ? 77.115 6.225 -122.616 1.00 34.41 234 GLY A C 1
ATOM 1891 O O . GLY A 1 234 ? 76.213 6.677 -123.306 1.00 34.41 234 GLY A O 1
ATOM 1892 N N . ASP A 1 235 ? 77.840 7.152 -122.014 1.00 34.00 235 ASP A N 1
ATOM 1893 C CA . ASP A 1 235 ? 78.926 7.219 -121.051 1.00 34.00 235 ASP A CA 1
ATOM 1894 C C . ASP A 1 235 ? 79.039 8.724 -120.676 1.00 34.00 235 ASP A C 1
ATOM 1896 O O . ASP A 1 235 ? 78.700 9.583 -121.488 1.00 34.00 235 ASP A O 1
ATOM 1900 N N . GLU A 1 236 ? 79.478 9.002 -119.448 1.00 39.00 236 GLU A N 1
ATOM 1901 C CA . GLU A 1 236 ? 80.081 10.238 -118.903 1.00 39.00 236 GLU A CA 1
ATOM 1902 C C . GLU A 1 236 ? 79.518 11.663 -119.166 1.00 39.00 236 GLU A C 1
ATOM 1904 O O . GLU A 1 236 ? 79.353 12.142 -120.284 1.00 39.00 236 GLU A O 1
ATOM 1909 N N . GLY A 1 237 ? 79.390 12.447 -118.078 1.00 33.94 237 GLY A N 1
ATOM 1910 C CA . GLY A 1 237 ? 79.248 13.907 -118.180 1.00 33.94 237 GLY A CA 1
ATOM 1911 C C . GLY A 1 237 ? 78.882 14.667 -116.902 1.00 33.94 237 GLY A C 1
ATOM 1912 O O . GLY A 1 237 ? 77.753 15.113 -116.750 1.00 33.94 237 GLY A O 1
ATOM 1913 N N . ASP A 1 238 ? 79.863 14.820 -116.015 1.00 34.28 238 ASP A N 1
ATOM 1914 C CA . ASP A 1 238 ? 79.927 15.599 -114.765 1.00 34.28 238 ASP A CA 1
ATOM 1915 C C . ASP A 1 238 ? 79.298 17.021 -114.781 1.00 34.28 238 ASP A C 1
ATOM 1917 O O . ASP A 1 238 ? 79.275 17.704 -115.806 1.00 34.28 238 ASP A O 1
ATOM 1921 N N . GLY A 1 239 ? 78.834 17.513 -113.618 1.00 33.62 239 GLY A N 1
ATOM 1922 C CA . GLY A 1 239 ? 78.202 18.839 -113.532 1.00 33.62 239 GLY A CA 1
ATOM 1923 C C . GLY A 1 239 ? 77.596 19.307 -112.200 1.00 33.62 239 GLY A C 1
ATOM 1924 O O . GLY A 1 239 ? 76.490 19.830 -112.195 1.00 33.62 239 GLY A O 1
ATOM 1925 N N . ALA A 1 240 ? 78.335 19.177 -111.095 1.00 33.44 240 ALA A N 1
ATOM 1926 C CA . ALA A 1 240 ? 78.396 20.125 -109.966 1.00 33.44 240 ALA A CA 1
ATOM 1927 C C . ALA A 1 240 ? 77.133 20.552 -109.152 1.00 33.44 240 ALA A C 1
ATOM 1929 O O . ALA A 1 240 ? 76.301 21.345 -109.573 1.00 33.44 240 ALA A O 1
ATOM 1930 N N . SER A 1 241 ? 77.229 20.248 -107.846 1.00 34.84 241 SER A N 1
ATOM 1931 C CA . SER A 1 241 ? 77.049 21.176 -106.707 1.00 34.84 241 SER A CA 1
ATOM 1932 C C . SER A 1 241 ? 75.639 21.702 -106.367 1.00 34.84 241 SER A C 1
ATOM 1934 O O . SER A 1 241 ? 75.059 22.506 -107.084 1.00 34.84 241 SER A O 1
ATOM 1936 N N . GLN A 1 242 ? 75.169 21.419 -105.138 1.00 37.78 242 GLN A N 1
ATOM 1937 C CA . GLN A 1 242 ? 75.201 22.398 -104.026 1.00 37.78 242 GLN A CA 1
ATOM 1938 C C . GLN A 1 242 ? 74.087 22.176 -102.966 1.00 37.78 242 GLN A C 1
ATOM 1940 O O . GLN A 1 242 ? 72.922 22.447 -103.217 1.00 37.78 242 GLN A O 1
ATOM 1945 N N . ARG A 1 243 ? 74.518 21.846 -101.728 1.00 38.53 243 ARG A N 1
ATOM 1946 C CA . ARG A 1 243 ? 73.873 22.076 -100.398 1.00 38.53 243 ARG A CA 1
ATOM 1947 C C . ARG A 1 243 ? 72.536 21.349 -100.128 1.00 38.53 243 ARG A C 1
ATOM 1949 O O . ARG A 1 243 ? 71.550 21.565 -100.799 1.00 38.53 243 ARG A O 1
ATOM 1956 N N . GLY A 1 244 ? 72.357 20.522 -99.098 1.00 34.62 244 GLY A N 1
ATOM 1957 C CA . GLY A 1 244 ? 72.944 20.526 -97.760 1.00 34.62 244 GLY A CA 1
ATOM 1958 C C . GLY A 1 244 ? 72.191 21.476 -96.821 1.00 34.62 244 GLY A C 1
ATOM 1959 O O . GLY A 1 244 ? 72.605 22.627 -96.708 1.00 34.62 244 GLY A O 1
ATOM 1960 N N . ARG A 1 245 ? 71.138 20.998 -96.124 1.00 38.09 245 ARG A N 1
ATOM 1961 C CA . ARG A 1 245 ? 70.817 21.408 -94.735 1.00 38.09 245 ARG A CA 1
ATOM 1962 C C . ARG A 1 245 ? 69.675 20.622 -94.058 1.00 38.09 245 ARG A C 1
ATOM 1964 O O . ARG A 1 245 ? 68.506 20.779 -94.375 1.00 38.09 245 ARG A O 1
ATOM 1971 N N . SER A 1 246 ? 70.102 19.857 -93.051 1.00 37.03 246 SER A N 1
ATOM 1972 C CA . SER A 1 246 ? 69.530 19.657 -91.708 1.00 37.03 246 SER A CA 1
ATOM 1973 C C . SER A 1 246 ? 68.080 19.198 -91.523 1.00 37.03 246 SER A C 1
ATOM 1975 O O . SER A 1 246 ? 67.142 19.991 -91.481 1.00 37.03 246 SER A O 1
ATOM 1977 N N . SER A 1 247 ? 67.990 17.921 -91.162 1.00 38.12 247 SER A N 1
ATOM 1978 C CA . SER A 1 247 ? 67.074 17.330 -90.191 1.00 38.12 247 SER A CA 1
ATOM 1979 C C . SER A 1 247 ? 66.927 18.160 -88.909 1.00 38.12 247 SER A C 1
ATOM 1981 O O . SER A 1 247 ? 67.916 18.648 -88.356 1.00 38.12 247 SER A O 1
ATOM 1983 N N . ARG A 1 248 ? 65.716 18.184 -88.345 1.00 39.53 248 ARG A N 1
ATOM 1984 C CA . ARG A 1 248 ? 65.534 18.268 -86.893 1.00 39.53 248 ARG A CA 1
ATOM 1985 C C . ARG A 1 248 ? 64.294 17.485 -86.475 1.00 39.53 248 ARG A C 1
ATOM 1987 O O . ARG A 1 248 ? 63.164 17.893 -86.711 1.00 39.53 248 ARG A O 1
ATOM 1994 N N . ALA A 1 249 ? 64.566 16.327 -85.888 1.00 39.94 249 ALA A N 1
ATOM 1995 C CA . ALA A 1 249 ? 63.650 15.583 -85.047 1.00 39.94 249 ALA A CA 1
ATOM 1996 C C . ALA A 1 249 ? 63.365 16.369 -83.759 1.00 39.94 249 ALA A C 1
ATOM 1998 O O . ALA A 1 249 ? 64.265 17.049 -83.267 1.00 39.94 249 ALA A O 1
ATOM 1999 N N . SER A 1 250 ? 62.153 16.216 -83.225 1.00 36.06 250 SER A N 1
ATOM 2000 C CA . SER A 1 250 ? 61.876 16.100 -81.787 1.00 36.06 250 SER A CA 1
ATOM 2001 C C . SER A 1 250 ? 60.442 15.600 -81.586 1.00 36.06 250 SER A C 1
ATOM 2003 O O . SER A 1 250 ? 59.481 16.245 -81.996 1.00 36.06 250 SER A O 1
ATOM 2005 N N . THR A 1 251 ? 60.332 14.424 -80.977 1.00 42.62 251 THR A N 1
ATOM 2006 C CA . THR A 1 251 ? 59.106 13.752 -80.511 1.00 42.62 251 THR A CA 1
ATOM 2007 C C . THR A 1 251 ? 58.762 14.221 -79.066 1.00 42.62 251 THR A C 1
ATOM 2009 O O . THR A 1 251 ? 59.415 15.146 -78.582 1.00 42.62 251 THR A O 1
ATOM 2012 N N . PRO A 1 252 ? 57.725 13.700 -78.368 1.00 48.47 252 PRO A N 1
ATOM 2013 C CA . PRO A 1 252 ? 56.712 14.492 -77.669 1.00 48.47 252 PRO A CA 1
ATOM 2014 C C . PRO A 1 252 ? 56.892 14.514 -76.136 1.00 48.47 252 PRO A C 1
ATOM 2016 O O . PRO A 1 252 ? 57.607 13.695 -75.564 1.00 48.47 252 PRO A O 1
ATOM 2019 N N . GLY A 1 253 ? 56.193 15.416 -75.445 1.00 36.66 253 GLY A N 1
ATOM 2020 C CA . GLY A 1 253 ? 56.168 15.468 -73.980 1.00 36.66 253 GLY A CA 1
ATOM 2021 C C . GLY A 1 253 ? 54.774 15.808 -73.469 1.00 36.66 253 GLY A C 1
ATOM 2022 O O . GLY A 1 253 ? 54.214 16.831 -73.852 1.00 36.66 253 GLY A O 1
ATOM 2023 N N . GLY A 1 254 ? 54.214 14.914 -72.653 1.00 37.84 254 GLY A N 1
ATOM 2024 C CA . GLY A 1 254 ? 52.914 15.070 -72.010 1.00 37.84 254 GLY A CA 1
ATOM 2025 C C . GLY A 1 254 ? 52.923 16.032 -70.821 1.00 37.84 254 GLY A C 1
ATOM 2026 O O . GLY A 1 254 ? 53.969 16.377 -70.276 1.00 37.84 254 GLY A O 1
ATOM 2027 N N . GLY A 1 255 ? 51.719 16.422 -70.407 1.00 38.09 255 GLY A N 1
ATOM 2028 C CA . GLY A 1 255 ? 51.463 17.200 -69.200 1.00 38.09 255 GLY A CA 1
ATOM 2029 C C . GLY A 1 255 ? 49.960 17.358 -68.974 1.00 38.09 255 GLY A C 1
ATOM 2030 O O . GLY A 1 255 ? 49.276 18.028 -69.739 1.00 38.09 255 GLY A O 1
ATOM 2031 N N . THR A 1 256 ? 49.460 16.689 -67.941 1.00 42.50 256 THR A N 1
ATOM 2032 C CA . THR A 1 256 ? 48.126 16.800 -67.327 1.00 42.50 256 THR A CA 1
ATOM 2033 C C . THR A 1 256 ? 47.720 18.247 -67.001 1.00 42.50 256 THR A C 1
ATOM 2035 O O . THR A 1 256 ? 48.560 18.981 -66.477 1.00 42.50 256 THR A O 1
ATOM 2038 N N . PRO A 1 257 ? 46.449 18.657 -67.186 1.00 44.75 257 PRO A N 1
ATOM 2039 C CA . PRO A 1 257 ? 45.955 19.923 -66.656 1.00 44.75 257 PRO A CA 1
ATOM 2040 C C . PRO A 1 257 ? 45.516 19.777 -65.190 1.00 44.75 257 PRO A C 1
ATOM 2042 O O . PRO A 1 257 ? 44.633 18.989 -64.855 1.00 44.75 257 PRO A O 1
ATOM 2045 N N . SER A 1 258 ? 46.160 20.558 -64.321 1.00 38.12 258 SER A N 1
ATOM 2046 C CA . SER A 1 258 ? 45.766 20.779 -62.929 1.00 38.12 258 SER A CA 1
ATOM 2047 C C . SER A 1 258 ? 44.676 21.847 -62.845 1.00 38.12 258 SER A C 1
ATOM 2049 O O . SER A 1 258 ? 44.691 22.832 -63.579 1.00 38.12 258 SER A O 1
ATOM 2051 N N . GLN A 1 259 ? 43.766 21.630 -61.901 1.00 41.81 259 GLN A N 1
ATOM 2052 C CA . GLN A 1 259 ? 42.668 22.495 -61.487 1.00 41.81 259 GLN A CA 1
ATOM 2053 C C . GLN A 1 259 ? 43.110 23.917 -61.104 1.00 41.81 259 GLN A C 1
ATOM 2055 O O . GLN A 1 259 ? 44.104 24.087 -60.397 1.00 41.81 259 GLN A O 1
ATOM 2060 N N . SER A 1 260 ? 42.267 24.900 -61.428 1.00 35.44 260 SER A N 1
ATOM 2061 C CA . SER A 1 260 ? 41.993 26.052 -60.562 1.00 35.44 260 SER A CA 1
ATOM 2062 C C . SER A 1 260 ? 40.641 26.690 -60.916 1.00 35.44 260 SER A C 1
ATOM 2064 O O . SER A 1 260 ? 40.436 27.218 -62.005 1.00 35.44 260 SER A O 1
ATOM 2066 N N . ASN A 1 261 ? 39.706 26.630 -59.964 1.00 42.06 261 ASN A N 1
ATOM 2067 C CA . ASN A 1 261 ? 38.546 27.522 -59.909 1.00 42.06 261 ASN A CA 1
ATOM 2068 C C . ASN A 1 261 ? 39.020 28.959 -59.654 1.00 42.06 261 ASN A C 1
ATOM 2070 O O . ASN A 1 261 ? 39.960 29.166 -58.880 1.00 42.06 261 ASN A O 1
ATOM 2074 N N . PRO A 1 262 ? 38.264 29.945 -60.147 1.00 47.22 262 PRO A N 1
ATOM 2075 C CA . PRO A 1 262 ? 37.839 31.007 -59.249 1.00 47.22 262 PRO A CA 1
ATOM 2076 C C . PRO A 1 262 ? 36.314 31.121 -59.190 1.00 47.22 262 PRO A C 1
ATOM 2078 O O . PRO A 1 262 ? 35.605 31.026 -60.189 1.00 47.22 262 PRO A O 1
ATOM 2081 N N . ALA A 1 263 ? 35.841 31.323 -57.964 1.00 39.38 263 ALA A N 1
ATOM 2082 C CA . ALA A 1 263 ? 34.490 31.739 -57.650 1.00 39.38 263 ALA A CA 1
ATOM 2083 C C . ALA A 1 263 ? 34.168 33.075 -58.330 1.00 39.38 263 ALA A C 1
ATOM 2085 O O . ALA A 1 263 ? 34.993 33.990 -58.320 1.00 39.38 263 ALA A O 1
ATOM 2086 N N . GLN A 1 264 ? 32.946 33.200 -58.843 1.00 41.22 264 GLN A N 1
ATOM 2087 C CA . GLN A 1 264 ? 32.331 34.500 -59.046 1.00 41.22 264 GLN A CA 1
ATOM 2088 C C . GLN A 1 264 ? 30.848 34.437 -58.688 1.00 41.22 264 GLN A C 1
ATOM 2090 O O . GLN A 1 264 ? 30.099 33.568 -59.132 1.00 41.22 264 GLN A O 1
ATOM 2095 N N . GLU A 1 265 ? 30.508 35.353 -57.795 1.00 37.75 265 GLU A N 1
ATOM 2096 C CA . GLU A 1 265 ? 29.212 35.674 -57.228 1.00 37.75 265 GLU A CA 1
ATOM 2097 C C . GLU A 1 265 ? 28.215 36.052 -58.328 1.00 37.75 265 GLU A C 1
ATOM 2099 O O . GLU A 1 265 ? 28.566 36.798 -59.241 1.00 37.75 265 GLU A O 1
ATOM 2104 N N . MET A 1 266 ? 26.964 35.602 -58.204 1.00 40.34 266 MET A N 1
ATOM 2105 C CA . MET A 1 266 ? 25.819 36.354 -58.713 1.00 40.34 266 MET A CA 1
ATOM 2106 C C . MET A 1 266 ? 24.721 36.382 -57.654 1.00 40.34 266 MET A C 1
ATOM 2108 O O . MET A 1 266 ? 24.130 35.369 -57.283 1.00 40.34 266 MET A O 1
ATOM 2112 N N . ASP A 1 267 ? 24.545 37.600 -57.170 1.00 35.72 267 ASP A N 1
ATOM 2113 C CA . ASP A 1 267 ? 23.434 38.161 -56.431 1.00 35.72 267 ASP A CA 1
ATOM 2114 C C . ASP A 1 267 ? 22.151 38.121 -57.281 1.00 35.72 267 ASP A C 1
ATOM 2116 O O . ASP A 1 267 ? 22.167 38.521 -58.446 1.00 35.72 267 ASP A O 1
ATOM 2120 N N . VAL A 1 268 ? 21.051 37.636 -56.702 1.00 40.62 268 VAL A N 1
ATOM 2121 C CA . VAL A 1 268 ? 19.682 37.961 -57.129 1.00 40.62 268 VAL A CA 1
ATOM 2122 C C . VAL A 1 268 ? 18.768 37.954 -55.908 1.00 40.62 268 VAL A C 1
ATOM 2124 O O . VAL A 1 268 ? 18.346 36.919 -55.394 1.00 40.62 268 VAL A O 1
ATOM 2127 N N . ASP A 1 269 ? 18.502 39.177 -55.479 1.00 39.22 269 ASP A N 1
ATOM 2128 C CA . ASP A 1 269 ? 17.422 39.649 -54.629 1.00 39.22 269 ASP A CA 1
ATOM 2129 C C . ASP A 1 269 ? 16.022 39.333 -55.206 1.00 39.22 269 ASP A C 1
ATOM 2131 O O . ASP A 1 269 ? 15.834 39.322 -56.425 1.00 39.22 269 ASP A O 1
ATOM 2135 N N . LEU A 1 270 ? 15.060 39.146 -54.287 1.00 36.59 270 LEU A N 1
ATOM 2136 C CA . LEU A 1 270 ? 13.599 39.359 -54.354 1.00 36.59 270 LEU A CA 1
ATOM 2137 C C . LEU A 1 270 ? 12.770 38.172 -53.846 1.00 36.59 2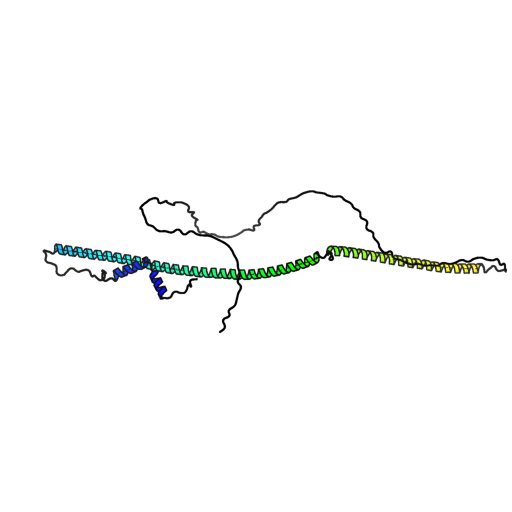70 LEU A C 1
ATOM 2139 O O . LEU A 1 270 ? 12.760 37.092 -54.431 1.00 36.59 270 LEU A O 1
ATOM 2143 N N . GLY A 1 271 ? 11.930 38.431 -52.833 1.00 33.28 271 GLY A N 1
ATOM 2144 C CA . GLY A 1 271 ? 10.736 37.601 -52.638 1.00 33.28 271 GLY A CA 1
ATOM 2145 C C . GLY A 1 271 ? 10.099 37.532 -51.256 1.00 33.28 271 GLY A C 1
ATOM 2146 O O . GLY A 1 271 ? 9.639 36.469 -50.859 1.00 33.28 271 GLY A O 1
ATOM 2147 N N . ARG A 1 272 ? 10.028 38.645 -50.522 1.00 36.28 272 ARG A N 1
ATOM 2148 C CA . ARG A 1 272 ? 9.134 38.813 -49.366 1.00 36.28 272 ARG A CA 1
ATOM 2149 C C . ARG A 1 272 ? 7.678 38.562 -49.786 1.00 36.28 272 ARG A C 1
ATOM 2151 O O . ARG A 1 272 ? 7.119 39.371 -50.522 1.00 36.28 272 ARG A O 1
ATOM 2158 N N . LEU A 1 273 ? 7.045 37.521 -49.243 1.00 39.59 273 LEU A N 1
ATOM 2159 C CA . LEU A 1 273 ? 5.586 37.402 -49.178 1.00 39.59 273 LEU A CA 1
ATOM 2160 C C . LEU A 1 273 ? 5.145 37.074 -47.750 1.00 39.59 273 LEU A C 1
ATOM 2162 O O . LEU A 1 273 ? 5.556 36.093 -47.139 1.00 39.59 273 LEU A O 1
ATOM 2166 N N . VAL A 1 274 ? 4.319 37.981 -47.242 1.00 41.09 274 VAL A N 1
ATOM 2167 C CA . VAL A 1 274 ? 3.512 37.899 -46.029 1.00 41.09 274 VAL A CA 1
ATOM 2168 C C . VAL A 1 274 ? 2.153 37.332 -46.435 1.00 41.09 274 VAL A C 1
ATOM 2170 O O . VAL A 1 274 ? 1.600 37.824 -47.414 1.00 41.09 274 VAL A O 1
ATOM 2173 N N . ALA A 1 275 ? 1.608 36.383 -45.671 1.00 35.31 275 ALA A N 1
ATOM 2174 C CA . ALA A 1 275 ? 0.168 36.221 -45.412 1.00 35.31 275 ALA A CA 1
ATOM 2175 C C . ALA A 1 275 ? -0.032 35.121 -44.351 1.00 35.31 275 ALA A C 1
ATOM 2177 O O . ALA A 1 275 ? 0.493 34.024 -44.499 1.00 35.31 275 ALA A O 1
ATOM 2178 N N . GLU A 1 276 ? -0.596 35.492 -43.195 1.00 34.47 276 GLU A N 1
ATOM 2179 C CA . GLU A 1 276 ? -1.889 35.014 -42.655 1.00 34.47 276 GLU A CA 1
ATOM 2180 C C . GLU A 1 276 ? -1.912 33.506 -42.334 1.00 34.47 276 GLU A C 1
ATOM 2182 O O . GLU A 1 276 ? -1.748 32.653 -43.188 1.00 34.47 276 GLU A O 1
ATOM 2187 N N . GLY A 1 277 ? -2.061 33.062 -41.089 1.00 34.22 277 GLY A N 1
ATOM 2188 C CA . GLY A 1 277 ? -3.025 33.522 -40.102 1.00 34.22 277 GLY A CA 1
ATOM 2189 C C . GLY A 1 277 ? -4.094 32.445 -39.954 1.00 34.22 277 GLY A C 1
ATOM 2190 O O . GLY A 1 277 ? -5.110 32.528 -40.617 1.00 34.22 277 GLY A O 1
ATOM 2191 N N . HIS A 1 278 ? -3.893 31.453 -39.080 1.00 38.50 278 HIS A N 1
ATOM 2192 C CA . HIS A 1 278 ? -4.986 30.606 -38.595 1.00 38.50 278 HIS A CA 1
ATOM 2193 C C . HIS A 1 278 ? -4.745 30.175 -37.146 1.00 38.50 278 HIS A C 1
ATOM 2195 O O . HIS A 1 278 ? -3.989 29.257 -36.839 1.00 38.50 278 HIS A O 1
ATOM 2201 N N . TYR A 1 279 ? -5.444 30.871 -36.253 1.00 38.12 279 TYR A N 1
ATOM 2202 C CA . TYR A 1 279 ? -5.844 30.361 -34.952 1.00 38.12 279 TYR A CA 1
ATOM 2203 C C . TYR A 1 279 ? -6.843 29.217 -35.158 1.00 38.12 279 TYR A C 1
ATOM 2205 O O . TYR A 1 279 ? -7.886 29.429 -35.774 1.00 38.12 279 TYR A O 1
ATOM 2213 N N . THR A 1 280 ? -6.610 28.058 -34.544 1.00 41.62 280 THR A N 1
ATOM 2214 C CA . THR A 1 280 ? -7.700 27.138 -34.191 1.00 41.62 280 THR A CA 1
ATOM 2215 C C . THR A 1 280 ? -7.652 26.841 -32.701 1.00 41.62 280 THR A C 1
ATOM 2217 O O . THR A 1 280 ? -6.827 26.089 -32.188 1.00 41.62 280 THR A O 1
ATOM 2220 N N . LYS A 1 281 ? -8.572 27.515 -32.015 1.00 38.38 281 LYS A N 1
ATOM 2221 C CA . LYS A 1 281 ? -9.116 27.197 -30.699 1.00 38.38 281 LYS A CA 1
ATOM 2222 C C . LYS A 1 281 ? -9.801 25.826 -30.749 1.00 38.38 281 LYS A C 1
ATOM 2224 O O . LYS A 1 281 ? -10.543 25.604 -31.695 1.00 38.38 281 LYS A O 1
ATOM 2229 N N . ARG A 1 282 ? -9.719 25.098 -29.622 1.00 36.06 282 ARG A N 1
ATOM 2230 C CA . ARG A 1 282 ? -10.755 24.192 -29.064 1.00 36.06 282 ARG A CA 1
ATOM 2231 C C . ARG A 1 282 ? -10.982 22.915 -29.905 1.00 36.06 282 ARG A C 1
ATOM 2233 O O . ARG A 1 282 ? -11.120 22.969 -31.107 1.00 36.06 282 ARG A O 1
ATOM 2240 N N . GLU A 1 283 ? -10.962 21.722 -29.323 1.00 37.88 283 GLU A N 1
ATOM 2241 C CA . GLU A 1 283 ? -12.122 21.180 -28.616 1.00 37.88 283 GLU A CA 1
ATOM 2242 C C . GLU A 1 283 ? -11.745 20.090 -27.602 1.00 37.88 283 GLU A C 1
ATOM 2244 O O . GLU A 1 283 ? -10.950 19.190 -27.851 1.00 37.88 283 GLU A O 1
ATOM 2249 N N . LYS A 1 284 ? -12.363 20.211 -26.425 1.00 45.25 284 LYS A N 1
ATOM 2250 C CA . LYS A 1 284 ? -12.610 19.119 -25.484 1.00 45.25 284 LYS A CA 1
ATOM 2251 C C . LYS A 1 284 ? -13.792 18.298 -26.011 1.00 45.25 284 LYS A C 1
ATOM 2253 O O . LYS A 1 284 ? -14.673 18.904 -26.625 1.00 45.25 284 LYS A O 1
ATOM 2258 N N . SER A 1 285 ? -13.869 17.034 -25.569 1.00 36.00 285 SER A N 1
ATOM 2259 C CA . SER A 1 285 ? -15.061 16.155 -25.394 1.00 36.00 285 SER A CA 1
ATOM 2260 C C . SER A 1 285 ? -15.018 14.875 -26.256 1.00 36.00 285 SER A C 1
ATOM 2262 O O . SER A 1 285 ? -14.330 14.867 -27.269 1.00 36.00 285 SER A O 1
ATOM 2264 N N . PRO A 1 286 ? -15.850 13.846 -25.987 1.00 46.25 286 PRO A N 1
ATOM 2265 C CA . PRO A 1 286 ? -16.194 13.220 -24.701 1.00 46.25 286 PRO A CA 1
ATOM 2266 C C . PRO A 1 286 ? -16.213 11.662 -24.770 1.00 46.25 286 PRO A C 1
ATOM 2268 O O . PRO A 1 286 ? -16.147 11.069 -25.837 1.00 46.25 286 PRO A O 1
ATOM 2271 N N . LEU A 1 287 ? -16.338 11.026 -23.595 1.00 35.88 287 LEU A N 1
ATOM 2272 C CA . LEU A 1 287 ? -17.063 9.772 -23.286 1.00 35.88 287 LEU A CA 1
ATOM 2273 C C . LEU A 1 287 ? -17.171 8.653 -24.350 1.00 35.88 287 LEU A C 1
ATOM 2275 O O . LEU A 1 287 ? -17.864 8.789 -25.354 1.00 35.88 287 LEU A O 1
ATOM 2279 N N . ARG A 1 288 ? -16.719 7.443 -23.980 1.00 36.25 288 ARG A N 1
ATOM 2280 C CA . ARG A 1 288 ? -17.396 6.203 -24.394 1.00 36.25 288 ARG A CA 1
ATOM 2281 C C . ARG A 1 288 ? -17.624 5.284 -23.197 1.00 36.25 288 ARG A C 1
ATOM 2283 O O . ARG A 1 288 ? -16.729 4.586 -22.734 1.00 36.25 288 ARG A O 1
ATOM 2290 N N . SER A 1 289 ? -18.859 5.336 -22.720 1.00 34.78 289 SER A N 1
ATOM 2291 C CA . SER A 1 289 ? -19.538 4.310 -21.945 1.00 34.78 289 SER A CA 1
ATOM 2292 C C . SER A 1 289 ? -19.602 2.997 -22.730 1.00 34.78 289 SER A C 1
ATOM 2294 O O . SER A 1 289 ? -19.878 2.984 -23.931 1.00 34.78 289 SER A O 1
ATOM 2296 N N . VAL A 1 290 ? -19.390 1.882 -22.034 1.00 35.72 290 VAL A N 1
ATOM 2297 C CA . VAL A 1 290 ? -19.842 0.559 -22.469 1.00 35.72 290 VAL A CA 1
ATOM 2298 C C . VAL A 1 290 ? -20.731 0.018 -21.354 1.00 35.72 290 VAL A C 1
ATOM 2300 O O . VAL A 1 290 ? -20.251 -0.438 -20.323 1.00 35.72 290 VAL A O 1
ATOM 2303 N N . GLN A 1 291 ? -22.038 0.128 -21.574 1.00 36.59 291 GLN A N 1
ATOM 2304 C CA . GLN A 1 291 ? -23.066 -0.719 -20.981 1.00 36.59 291 GLN A CA 1
ATOM 2305 C C . GLN A 1 291 ? -23.880 -1.306 -22.137 1.00 36.59 291 GLN A C 1
ATOM 2307 O O . GLN A 1 291 ? -24.418 -0.553 -22.944 1.00 36.59 291 GLN A O 1
ATOM 2312 N N . ILE A 1 292 ? -23.948 -2.635 -22.189 1.00 33.34 292 ILE A N 1
ATOM 2313 C CA . ILE A 1 292 ? -25.006 -3.479 -22.773 1.00 33.34 292 ILE A CA 1
ATOM 2314 C C . ILE A 1 292 ? -25.051 -4.666 -21.773 1.00 33.34 292 ILE A C 1
ATOM 2316 O O . ILE A 1 292 ? -24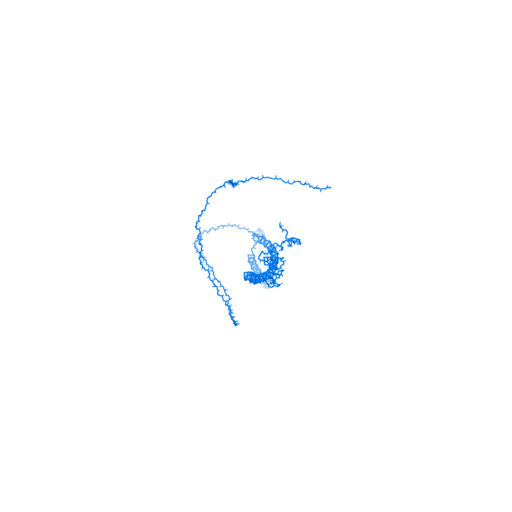.004 -5.280 -21.579 1.00 33.34 292 ILE A O 1
ATOM 2320 N N . VAL A 1 293 ? -26.034 -4.790 -20.855 1.00 33.75 293 VAL A N 1
ATOM 2321 C CA . VAL A 1 293 ? -27.442 -5.267 -21.020 1.00 33.75 293 VAL A CA 1
ATOM 2322 C C . VAL A 1 293 ? -27.406 -6.740 -21.480 1.00 33.75 293 VAL A C 1
ATOM 2324 O O . VAL A 1 293 ? -26.658 -7.040 -22.397 1.00 33.75 293 VAL A O 1
ATOM 2327 N N . ASP A 1 294 ? -28.052 -7.771 -20.941 1.00 33.50 294 ASP A N 1
ATOM 2328 C CA . ASP A 1 294 ? -29.223 -8.080 -20.096 1.00 33.50 294 ASP A CA 1
ATOM 2329 C C . ASP A 1 294 ? -29.027 -9.594 -19.750 1.00 33.50 294 ASP A C 1
ATOM 2331 O O . ASP A 1 294 ? -28.298 -10.271 -20.475 1.00 33.50 294 ASP A O 1
ATOM 2335 N N . GLU A 1 295 ? -29.490 -10.228 -18.672 1.00 34.34 295 GLU A N 1
ATOM 2336 C CA . GLU A 1 295 ? -30.870 -10.679 -18.441 1.00 34.34 295 GLU A CA 1
ATOM 2337 C C . GLU A 1 295 ? -30.895 -11.464 -17.106 1.00 34.34 295 GLU A C 1
ATOM 2339 O O . GLU A 1 295 ? -30.034 -12.311 -16.862 1.00 34.34 295 GLU A O 1
ATOM 2344 N N . GLY A 1 296 ? -31.944 -11.271 -16.296 1.00 31.55 296 GLY A N 1
ATOM 2345 C CA . GLY A 1 296 ? -32.581 -12.398 -15.600 1.00 31.55 296 GLY A CA 1
ATOM 2346 C C . GLY A 1 296 ? -32.476 -12.511 -14.071 1.00 31.55 296 GLY A C 1
ATOM 2347 O O . GLY A 1 296 ? -31.651 -13.258 -13.559 1.00 31.55 296 GLY A O 1
ATOM 2348 N N . LYS A 1 297 ? -33.509 -11.958 -13.416 1.00 34.75 297 LYS A N 1
ATOM 2349 C CA . LYS A 1 297 ? -34.322 -12.540 -12.318 1.00 34.75 297 LYS A CA 1
ATOM 2350 C C . LYS A 1 297 ? -34.073 -12.170 -10.841 1.00 34.75 297 LYS A C 1
ATOM 2352 O O . LYS A 1 297 ? -33.163 -12.659 -10.187 1.00 34.75 297 LYS A O 1
ATOM 2357 N N . GLU A 1 298 ? -35.117 -11.493 -10.343 1.00 35.69 298 GLU A N 1
ATOM 2358 C CA . GLU A 1 298 ? -35.850 -11.718 -9.080 1.00 35.69 298 GLU A CA 1
ATOM 2359 C C . GLU A 1 298 ? -35.383 -10.981 -7.804 1.00 35.69 298 GLU A C 1
ATOM 2361 O O . GLU A 1 298 ? -34.617 -11.471 -6.984 1.00 35.69 298 GLU A O 1
ATOM 2366 N N . GLU A 1 299 ? -35.977 -9.791 -7.636 1.00 36.81 299 GLU A N 1
ATOM 2367 C CA . GLU A 1 299 ? -36.552 -9.227 -6.393 1.00 36.81 299 GLU A CA 1
ATOM 2368 C C . GLU A 1 299 ? -37.313 -10.286 -5.544 1.00 36.81 299 GLU A C 1
ATOM 2370 O O . GLU A 1 299 ? -37.863 -11.221 -6.136 1.00 36.81 299 GLU A O 1
ATOM 2375 N N . PRO A 1 300 ? -37.431 -10.148 -4.194 1.00 48.50 300 PRO A N 1
ATOM 2376 C CA . PRO A 1 300 ? -38.134 -8.988 -3.628 1.00 48.50 300 PRO A CA 1
ATOM 2377 C C . PRO A 1 300 ? -37.662 -8.388 -2.282 1.00 48.50 300 PRO A C 1
ATOM 2379 O O . PRO A 1 300 ? -37.254 -9.084 -1.356 1.00 48.50 300 PRO A O 1
ATOM 2382 N N . ALA A 1 301 ? -37.923 -7.077 -2.192 1.00 37.12 301 ALA A N 1
ATOM 2383 C CA . ALA A 1 301 ? -38.595 -6.348 -1.103 1.00 37.12 301 ALA A CA 1
ATOM 2384 C C . ALA A 1 301 ? -37.949 -6.161 0.291 1.00 37.12 301 ALA A C 1
ATOM 2386 O O . ALA A 1 301 ? -37.724 -7.099 1.052 1.00 37.12 301 ALA A O 1
ATOM 2387 N N . GLY A 1 302 ? -37.898 -4.883 0.707 1.00 32.38 302 GLY A N 1
ATOM 2388 C CA . GLY A 1 302 ? -37.930 -4.451 2.113 1.00 32.38 302 GLY A CA 1
ATOM 2389 C C . GLY A 1 302 ? -37.182 -3.130 2.371 1.00 32.38 302 GLY A C 1
ATOM 2390 O O . GLY A 1 302 ? -36.006 -3.181 2.690 1.00 32.38 302 GLY A O 1
ATOM 2391 N N . ARG A 1 303 ? -37.742 -1.950 2.061 1.00 37.28 303 ARG A N 1
ATOM 2392 C CA . ARG A 1 303 ? -38.570 -1.065 2.924 1.00 37.28 303 ARG A CA 1
ATOM 2393 C C . ARG A 1 303 ? -37.756 -0.034 3.744 1.00 37.28 303 ARG A C 1
ATOM 2395 O O . ARG A 1 303 ? -36.783 -0.402 4.394 1.00 37.28 303 ARG A O 1
ATOM 2402 N N . ASN A 1 304 ? -38.306 1.191 3.775 1.00 41.38 304 ASN A N 1
ATOM 2403 C CA . ASN A 1 304 ? -38.073 2.365 4.648 1.00 41.38 304 ASN A CA 1
ATOM 2404 C C . ASN A 1 304 ? -37.179 3.442 3.995 1.00 41.38 304 ASN A C 1
ATOM 2406 O O . ASN A 1 304 ? -35.989 3.221 3.819 1.00 41.38 304 ASN A O 1
ATOM 2410 N N . GLU A 1 305 ? -37.732 4.504 3.394 1.00 39.62 305 GLU A N 1
ATOM 2411 C CA . GLU A 1 305 ? -38.364 5.698 4.013 1.00 39.62 305 GLU A CA 1
ATOM 2412 C C . GLU A 1 305 ? -37.365 6.507 4.857 1.00 39.62 305 GLU A C 1
ATOM 2414 O O . GLU A 1 305 ? -37.227 6.282 6.057 1.00 39.62 305 GLU A O 1
ATOM 2419 N N . ASP A 1 306 ? -36.681 7.446 4.191 1.00 44.62 306 ASP A N 1
ATOM 2420 C CA . ASP A 1 306 ? -35.968 8.567 4.809 1.00 44.62 306 ASP A CA 1
ATOM 2421 C C . ASP A 1 306 ? -36.990 9.637 5.220 1.00 44.62 306 ASP A C 1
ATOM 2423 O O . ASP A 1 306 ? -37.728 10.173 4.390 1.00 44.62 306 ASP A O 1
ATOM 2427 N N . THR A 1 307 ? -37.038 9.936 6.515 1.00 49.12 307 THR A N 1
ATOM 2428 C CA . THR A 1 307 ? -37.729 11.095 7.088 1.00 49.12 307 THR A CA 1
ATOM 2429 C C . THR A 1 307 ? -36.764 12.273 7.182 1.00 49.12 307 THR A C 1
ATOM 2431 O O . THR A 1 307 ? -35.856 12.256 8.014 1.00 49.12 307 THR A O 1
ATOM 2434 N N . ASP A 1 308 ? -37.005 13.301 6.367 1.00 40.47 308 ASP A N 1
ATOM 2435 C CA . ASP A 1 308 ? -36.489 14.658 6.562 1.00 40.47 308 ASP A CA 1
ATOM 2436 C C . ASP A 1 308 ? -37.075 15.253 7.853 1.00 40.47 308 ASP A C 1
ATOM 2438 O O . ASP A 1 308 ? -38.294 15.301 8.025 1.00 40.47 308 ASP A O 1
ATOM 2442 N N . MET A 1 309 ? -36.211 15.728 8.753 1.00 55.97 309 MET A N 1
ATOM 2443 C CA . MET A 1 309 ? -36.594 16.523 9.922 1.00 55.97 309 MET A CA 1
ATOM 2444 C C . MET A 1 309 ? -35.996 17.920 9.781 1.00 55.97 309 MET A C 1
ATOM 2446 O O . MET A 1 309 ? -34.799 18.122 9.983 1.00 55.97 309 MET A O 1
ATOM 2450 N N . ALA A 1 310 ? -36.854 18.879 9.453 1.00 46.72 310 ALA A N 1
ATOM 2451 C CA . ALA A 1 310 ? -36.630 20.293 9.697 1.00 46.72 310 ALA A CA 1
ATOM 2452 C C . ALA A 1 310 ? -37.645 20.772 10.746 1.00 46.72 310 ALA A C 1
ATOM 2454 O O . ALA A 1 310 ? -38.773 20.283 10.744 1.00 46.72 310 ALA A O 1
ATOM 2455 N N . GLU A 1 311 ? -37.220 21.741 11.569 1.00 42.91 311 GLU A N 1
ATOM 2456 C CA . GLU A 1 311 ? -38.004 22.866 12.124 1.00 42.91 311 GLU A CA 1
ATOM 2457 C C . GLU A 1 311 ? -37.874 23.110 13.651 1.00 42.91 311 GLU A C 1
ATOM 2459 O O . GLU A 1 311 ? -38.133 22.242 14.480 1.00 42.91 311 GLU A O 1
ATOM 2464 N N . ASP A 1 312 ? -37.477 24.361 13.927 1.00 40.66 312 ASP A N 1
ATOM 2465 C CA . ASP A 1 312 ? -37.682 25.277 15.062 1.00 40.66 312 ASP A CA 1
ATOM 2466 C C . ASP A 1 312 ? -37.236 25.022 16.510 1.00 40.66 312 ASP A C 1
ATOM 2468 O O . ASP A 1 312 ? -37.616 24.064 17.178 1.00 40.66 312 ASP A O 1
ATOM 2472 N N . GLY A 1 313 ? -36.629 26.092 17.052 1.00 35.84 313 GLY A N 1
ATOM 2473 C CA . GLY A 1 313 ? -37.131 26.706 18.285 1.00 35.84 313 GLY A CA 1
ATOM 2474 C C . GLY A 1 313 ? -36.096 26.974 19.378 1.00 35.84 313 GLY A C 1
ATOM 2475 O O . GLY A 1 313 ? -36.143 26.317 20.414 1.00 35.84 313 GLY A O 1
ATOM 2476 N N . GLU A 1 314 ? -35.211 27.965 19.211 1.00 39.41 314 GLU A N 1
ATOM 2477 C CA . GLU A 1 314 ? -34.463 28.526 20.349 1.00 39.41 314 GLU A CA 1
ATOM 2478 C C . GLU A 1 314 ? -35.279 29.634 21.032 1.00 39.41 314 GLU A C 1
ATOM 2480 O O . GLU A 1 314 ? -35.707 30.607 20.412 1.00 39.41 314 GLU A O 1
ATOM 2485 N N . VAL A 1 315 ? -35.524 29.431 22.328 1.00 45.19 315 VAL A N 1
ATOM 2486 C CA . VAL A 1 315 ? -36.237 30.324 23.244 1.00 45.19 315 VAL A CA 1
ATOM 2487 C C . VAL A 1 315 ? -35.203 31.113 24.051 1.00 45.19 315 VAL A C 1
ATOM 2489 O O . VAL A 1 315 ? -34.397 30.524 24.769 1.00 45.19 315 VAL A O 1
ATOM 2492 N N . GLU A 1 316 ? -35.259 32.439 23.948 1.00 49.31 316 GLU A N 1
ATOM 2493 C CA . GLU A 1 316 ? -34.588 33.407 24.829 1.00 49.31 316 GLU A CA 1
ATOM 2494 C C . GLU A 1 316 ? -35.118 33.310 26.276 1.00 49.31 316 GLU A C 1
ATOM 2496 O O . GLU A 1 316 ? -36.335 33.200 26.469 1.00 49.31 316 GLU A O 1
ATOM 2501 N N . PRO A 1 317 ? -34.261 33.424 27.307 1.00 53.66 317 PRO A N 1
ATOM 2502 C CA . PRO A 1 317 ? -34.701 33.766 28.654 1.00 53.66 317 PRO A CA 1
ATOM 2503 C C . PRO A 1 317 ? -34.270 35.186 29.070 1.00 53.66 317 PRO A C 1
ATOM 2505 O O . PRO A 1 317 ? -33.105 35.430 29.380 1.00 53.66 317 PRO A O 1
ATOM 2508 N N . ASP A 1 318 ? -35.250 36.086 29.181 1.00 42.00 318 ASP A N 1
ATOM 2509 C CA . ASP A 1 318 ? -35.169 37.331 29.958 1.00 42.00 318 ASP A CA 1
ATOM 2510 C C . ASP A 1 318 ? -35.479 37.073 31.450 1.00 42.00 318 ASP A C 1
ATOM 2512 O O . ASP A 1 318 ? -36.419 36.336 31.767 1.00 42.00 318 ASP A O 1
ATOM 2516 N N . GLY A 1 319 ? -34.780 37.769 32.364 1.00 34.97 319 GLY A N 1
ATOM 2517 C CA . GLY A 1 319 ? -35.390 38.224 33.629 1.00 34.97 319 GLY A CA 1
ATOM 2518 C C . GLY A 1 319 ? -34.641 38.019 34.959 1.00 34.97 319 GLY A C 1
ATOM 2519 O O . GLY A 1 319 ? -35.004 37.143 35.735 1.00 34.97 319 GLY A O 1
ATOM 2520 N N . ASP A 1 320 ? -33.678 38.911 35.228 1.00 36.91 320 ASP A N 1
ATOM 2521 C CA . ASP A 1 320 ? -33.428 39.697 36.461 1.00 36.91 320 ASP A CA 1
ATOM 2522 C C . ASP A 1 320 ? -33.273 39.088 37.882 1.00 36.91 320 ASP A C 1
ATOM 2524 O O . ASP A 1 320 ? -34.220 38.612 38.504 1.00 36.91 320 ASP A O 1
ATOM 2528 N N . GLY A 1 321 ? -32.103 39.389 38.481 1.00 33.59 321 GLY A N 1
ATOM 2529 C CA . GLY A 1 321 ? -32.014 40.229 39.695 1.00 33.59 321 GLY A CA 1
ATOM 2530 C C . GLY A 1 321 ? -31.492 39.593 40.997 1.00 33.59 321 GLY A C 1
ATOM 2531 O O . GLY A 1 321 ? -32.248 38.906 41.669 1.00 33.59 321 GLY A O 1
ATOM 2532 N N . ASP A 1 322 ? -30.245 39.891 41.410 1.00 35.38 322 ASP A N 1
ATOM 2533 C CA . ASP A 1 322 ? -29.941 40.734 42.596 1.00 35.38 322 ASP A CA 1
ATOM 2534 C C . ASP A 1 322 ? -28.420 40.993 42.776 1.00 35.38 322 ASP A C 1
ATOM 2536 O O . ASP A 1 322 ? -27.573 40.240 42.295 1.00 35.38 322 ASP A O 1
ATOM 2540 N N . ALA A 1 323 ? -28.072 42.098 43.440 1.00 36.62 323 ALA A N 1
ATOM 2541 C CA . ALA A 1 323 ? -26.797 42.811 43.335 1.00 36.62 323 ALA A CA 1
ATOM 2542 C C . ALA A 1 323 ? -25.745 42.588 44.460 1.00 36.62 323 ALA A C 1
ATOM 2544 O O . ALA A 1 323 ? -26.047 42.720 45.642 1.00 36.62 323 ALA A O 1
ATOM 2545 N N . ALA A 1 324 ? -24.471 42.492 44.020 1.00 41.19 324 ALA A N 1
ATOM 2546 C CA . ALA A 1 324 ? -23.252 43.194 44.511 1.00 41.19 324 ALA A CA 1
ATOM 2547 C C . ALA A 1 324 ? -22.425 42.657 45.724 1.00 41.19 324 ALA A C 1
ATOM 2549 O O . ALA A 1 324 ? -22.913 41.843 46.500 1.00 41.19 324 ALA A O 1
ATOM 2550 N N . PRO A 1 325 ? -21.197 43.191 45.990 1.00 47.94 325 PRO A N 1
ATOM 2551 C CA . PRO A 1 325 ? -19.984 43.207 45.141 1.00 47.94 325 PRO A CA 1
ATOM 2552 C C . PRO A 1 325 ? -18.689 42.769 45.900 1.00 47.94 325 PRO A C 1
ATOM 2554 O O . PRO A 1 325 ? -18.639 42.792 47.127 1.00 47.94 325 PRO A O 1
ATOM 2557 N N . GLY A 1 326 ? -17.598 42.457 45.185 1.00 34.75 326 GLY A N 1
ATOM 2558 C CA . GLY A 1 326 ? -16.234 42.308 45.746 1.00 34.75 326 GLY A CA 1
ATOM 2559 C C . GLY A 1 326 ? -15.262 41.780 44.681 1.00 34.75 326 GLY A C 1
ATOM 2560 O O . GLY A 1 326 ? -15.486 40.701 44.154 1.00 34.75 326 GLY A O 1
ATOM 2561 N N . ASP A 1 327 ? -14.401 42.623 44.109 1.00 34.03 327 ASP A N 1
ATOM 2562 C CA . ASP A 1 327 ? -13.026 42.957 44.536 1.00 34.03 327 ASP A CA 1
ATOM 2563 C C . ASP A 1 327 ? -11.967 41.978 43.984 1.00 34.03 327 ASP A C 1
ATOM 2565 O O . ASP A 1 327 ? -12.097 40.766 44.124 1.00 34.03 327 ASP A O 1
ATOM 2569 N N . GLY A 1 328 ? -10.912 42.536 43.378 1.00 34.91 328 GLY A N 1
ATOM 2570 C CA . GLY A 1 328 ? -9.673 41.823 43.043 1.00 34.91 328 GLY A CA 1
ATOM 2571 C C . GLY A 1 328 ? -9.382 41.576 41.555 1.00 34.91 328 GLY A C 1
ATOM 2572 O O . GLY A 1 328 ? -9.802 40.564 41.014 1.00 34.91 328 GLY A O 1
ATOM 2573 N N . LEU A 1 329 ? -8.621 42.500 40.939 1.00 36.41 329 LEU A N 1
ATOM 2574 C CA . LEU A 1 329 ? -7.287 42.284 40.320 1.00 36.41 329 LEU A CA 1
ATOM 2575 C C . LEU A 1 329 ? -7.115 40.983 39.488 1.00 36.41 329 LEU A C 1
ATOM 2577 O O . LEU A 1 329 ? -7.328 39.895 39.995 1.00 36.41 329 LEU A O 1
ATOM 2581 N N . VAL A 1 330 ? -6.618 40.951 38.249 1.00 43.59 330 VAL A N 1
ATOM 2582 C CA . VAL A 1 330 ? -5.463 41.643 37.656 1.00 43.59 330 VAL A CA 1
ATOM 2583 C C . VAL A 1 330 ? -5.525 41.431 36.135 1.00 43.59 330 VAL A C 1
ATOM 2585 O O . VAL A 1 330 ? -5.859 40.342 35.673 1.00 43.59 330 VAL A O 1
ATOM 2588 N N . ALA A 1 331 ? -5.180 42.468 35.376 1.00 43.38 331 ALA A N 1
ATOM 2589 C CA . ALA A 1 331 ? -4.850 42.375 33.961 1.00 43.38 331 ALA A CA 1
ATOM 2590 C C . ALA A 1 331 ? -3.404 41.882 33.814 1.00 43.38 331 ALA A C 1
ATOM 2592 O O . ALA A 1 331 ? -2.528 42.437 34.473 1.00 43.38 331 ALA A O 1
ATOM 2593 N N . GLU A 1 332 ? -3.151 40.914 32.933 1.00 44.81 332 GLU A N 1
ATOM 2594 C CA . GLU A 1 332 ? -1.825 40.743 32.338 1.00 44.81 332 GLU A CA 1
ATOM 2595 C C . GLU A 1 332 ? -1.941 40.753 30.814 1.00 44.81 332 GLU A C 1
ATOM 2597 O O . GLU A 1 332 ? -2.703 40.001 30.208 1.00 44.81 332 GLU A O 1
ATOM 2602 N N . GLU A 1 333 ? -1.215 41.715 30.253 1.00 42.22 333 GLU A N 1
ATOM 2603 C CA . GLU A 1 333 ? -1.019 42.005 28.844 1.00 42.22 333 GLU A CA 1
ATOM 2604 C C . GLU A 1 333 ? -0.121 40.941 28.202 1.00 42.22 333 GLU A C 1
ATOM 2606 O O . GLU A 1 333 ? 0.965 40.641 28.702 1.00 42.22 333 GLU A O 1
ATOM 2611 N N . GLU A 1 334 ? -0.537 40.429 27.045 1.00 41.50 334 GLU A N 1
ATOM 2612 C CA . GLU A 1 334 ? 0.346 39.725 26.120 1.00 41.50 334 GLU A CA 1
ATOM 2613 C C . GLU A 1 334 ? 1.317 40.737 25.490 1.00 41.50 334 GLU A C 1
ATOM 2615 O O . GLU A 1 334 ? 0.902 41.677 24.809 1.00 41.50 334 GLU A O 1
ATOM 2620 N N . LYS A 1 335 ? 2.622 40.558 25.730 1.00 43.50 335 LYS A N 1
ATOM 2621 C CA . LYS A 1 335 ? 3.695 41.229 24.985 1.00 43.50 335 LYS A CA 1
ATOM 2622 C C . LYS A 1 335 ? 4.293 40.265 23.969 1.00 43.50 335 LYS A C 1
ATOM 2624 O O . LYS A 1 335 ? 4.914 39.271 24.338 1.00 43.50 335 LYS A O 1
ATOM 2629 N N . GLU A 1 336 ? 4.115 40.620 22.706 1.00 45.59 336 GLU A N 1
ATOM 2630 C CA . GLU A 1 336 ? 4.759 40.064 21.521 1.00 45.59 336 GLU A CA 1
ATOM 2631 C C . GLU A 1 336 ? 5.829 41.070 21.047 1.00 45.59 336 GLU A C 1
ATOM 2633 O O . GLU A 1 336 ? 5.501 42.197 20.686 1.00 45.59 336 GLU A O 1
ATOM 2638 N N . GLU A 1 337 ? 7.107 40.693 21.126 1.00 45.91 337 GLU A N 1
ATOM 2639 C CA . GLU A 1 337 ? 8.295 41.365 20.555 1.00 45.91 337 GLU A CA 1
ATOM 2640 C C . GLU A 1 337 ? 9.474 40.398 20.808 1.00 45.91 337 GLU A C 1
ATOM 2642 O O . GLU A 1 337 ? 9.550 39.828 21.893 1.00 45.91 337 GLU A O 1
ATOM 2647 N N . GLY A 1 338 ? 10.430 40.089 19.938 1.00 39.69 338 GLY A N 1
ATOM 2648 C CA . GLY A 1 338 ? 10.851 40.537 18.615 1.00 39.69 338 GLY A CA 1
ATOM 2649 C C . GLY A 1 338 ? 12.071 39.673 18.208 1.00 39.69 338 GLY A C 1
ATOM 2650 O O . GLY A 1 338 ? 12.540 38.854 19.001 1.00 39.69 338 GLY A O 1
ATOM 2651 N N . GLU A 1 339 ? 12.517 39.817 16.961 1.00 43.41 339 GLU A N 1
ATOM 2652 C CA . GLU A 1 339 ? 13.521 39.007 16.243 1.00 43.41 339 GLU A CA 1
ATOM 2653 C C . GLU A 1 339 ? 15.007 39.235 16.647 1.00 43.41 339 GLU A C 1
ATOM 2655 O O . GLU A 1 339 ? 15.310 40.141 17.421 1.00 43.41 339 GLU A O 1
ATOM 2660 N N . GLU A 1 340 ? 15.888 38.440 16.001 1.00 42.22 340 GLU A N 1
ATOM 2661 C CA . GLU A 1 340 ? 17.347 38.615 15.742 1.00 42.22 340 GLU A CA 1
ATOM 2662 C C . GLU A 1 340 ? 18.312 38.269 16.907 1.00 42.22 340 GLU A C 1
ATOM 2664 O O . GLU A 1 340 ? 18.055 38.581 18.062 1.00 42.22 340 GLU A O 1
ATOM 2669 N N . ASP A 1 341 ? 19.484 37.640 16.757 1.00 40.03 341 ASP A N 1
ATOM 2670 C CA . ASP A 1 341 ? 20.213 36.995 15.657 1.00 40.03 341 ASP A CA 1
ATOM 2671 C C . ASP A 1 341 ? 21.344 36.116 16.262 1.00 40.03 341 ASP A C 1
ATOM 2673 O O . ASP A 1 341 ? 21.738 36.289 17.416 1.00 40.03 341 ASP A O 1
ATOM 2677 N N . GLU A 1 342 ? 21.793 35.150 15.455 1.00 46.53 342 GLU A N 1
ATOM 2678 C CA . GLU A 1 342 ? 23.115 34.494 15.314 1.00 46.53 342 GLU A CA 1
ATOM 2679 C C . GLU A 1 342 ? 24.183 34.580 16.441 1.00 46.53 342 GLU A C 1
ATOM 2681 O O . GLU A 1 342 ? 24.602 35.656 16.850 1.00 46.53 342 GLU A O 1
ATOM 2686 N N . ASP A 1 343 ? 24.724 33.424 16.878 1.00 46.97 343 ASP A N 1
ATOM 2687 C CA . ASP A 1 343 ? 26.137 33.064 16.618 1.00 46.97 343 ASP A CA 1
ATOM 2688 C C . ASP A 1 343 ? 26.609 31.731 17.247 1.00 46.97 343 ASP A C 1
ATOM 2690 O O . ASP A 1 343 ? 26.121 31.230 18.261 1.00 46.97 343 ASP A O 1
ATOM 2694 N N . GLU A 1 344 ? 27.597 31.161 16.559 1.00 44.12 344 GLU A N 1
ATOM 2695 C CA . GLU A 1 344 ? 28.280 29.875 16.699 1.00 44.12 344 GLU A CA 1
ATOM 2696 C C . GLU A 1 344 ? 28.903 29.557 18.075 1.00 44.12 344 GLU A C 1
ATOM 2698 O O . GLU A 1 344 ? 29.561 30.391 18.691 1.00 44.12 344 GLU A O 1
ATOM 2703 N N . ALA A 1 345 ? 28.903 28.269 18.452 1.00 50.97 345 ALA A N 1
ATOM 2704 C CA . ALA A 1 345 ? 30.097 27.631 19.027 1.00 50.97 345 ALA A CA 1
ATOM 2705 C C . ALA A 1 345 ? 30.053 26.099 18.899 1.00 50.97 345 ALA A C 1
ATOM 2707 O O . ALA A 1 345 ? 29.328 25.382 19.590 1.00 50.97 345 ALA A O 1
ATOM 2708 N N . VAL A 1 346 ? 30.903 25.606 18.006 1.00 48.09 346 VAL A N 1
ATOM 2709 C CA . VAL A 1 346 ? 31.242 24.203 17.778 1.00 48.09 346 VAL A CA 1
ATOM 2710 C C . VAL A 1 346 ? 32.094 23.650 18.933 1.00 48.09 346 VAL A C 1
ATOM 2712 O O . VAL A 1 346 ? 33.172 24.155 19.219 1.00 48.09 346 VAL A O 1
ATOM 2715 N N . ASN A 1 347 ? 31.594 22.564 19.528 1.00 45.78 347 ASN A N 1
ATOM 2716 C CA . ASN A 1 347 ? 32.273 21.320 19.926 1.00 45.78 347 ASN A CA 1
ATOM 2717 C C . ASN A 1 347 ? 33.604 21.366 20.721 1.00 45.78 347 ASN A C 1
ATOM 2719 O O . ASN A 1 347 ? 34.645 21.776 20.205 1.00 45.78 347 ASN A O 1
ATOM 2723 N N . LYS A 1 348 ? 33.614 20.732 21.907 1.00 50.97 348 LYS A N 1
ATOM 2724 C CA . LYS A 1 348 ? 34.790 19.988 22.400 1.00 50.97 348 LYS A CA 1
ATOM 2725 C C . LYS A 1 348 ? 34.438 18.947 23.470 1.00 50.97 348 LYS A C 1
ATOM 2727 O O . LYS A 1 348 ? 34.159 19.280 24.615 1.00 50.97 348 LYS A O 1
ATOM 2732 N N . ASP A 1 349 ? 34.471 17.694 23.028 1.00 45.91 349 ASP A N 1
ATOM 2733 C CA . ASP A 1 349 ? 34.986 16.492 23.690 1.00 45.91 349 ASP A CA 1
ATOM 2734 C C . ASP A 1 349 ? 35.270 16.550 25.201 1.00 45.91 349 ASP A C 1
ATOM 2736 O O . ASP A 1 349 ? 36.242 17.166 25.645 1.00 45.91 349 ASP A O 1
ATOM 2740 N N . HIS A 1 350 ? 34.561 15.711 25.961 1.00 50.84 350 HIS A N 1
ATOM 2741 C CA . HIS A 1 350 ? 35.176 15.029 27.096 1.00 50.84 350 HIS A CA 1
ATOM 2742 C C . HIS A 1 350 ? 34.738 13.559 27.128 1.00 50.84 350 HIS A C 1
ATOM 2744 O O . HIS A 1 350 ? 33.575 13.238 27.359 1.00 50.84 350 HIS A O 1
ATOM 2750 N N . MET A 1 351 ? 35.689 12.677 26.809 1.00 47.72 351 MET A N 1
ATOM 2751 C CA . MET A 1 351 ? 35.601 11.240 27.039 1.00 47.72 351 MET A CA 1
ATOM 2752 C C . MET A 1 351 ? 36.020 10.949 28.477 1.00 47.72 351 MET A C 1
ATOM 2754 O O . MET A 1 351 ? 37.174 11.190 28.831 1.00 47.72 351 MET A O 1
ATOM 2758 N N . ASP A 1 352 ? 35.111 10.369 29.253 1.00 51.66 352 ASP A N 1
ATOM 2759 C CA . ASP A 1 352 ? 35.432 9.756 30.535 1.00 51.66 352 ASP A CA 1
ATOM 2760 C C . ASP A 1 352 ? 35.910 8.315 30.313 1.00 51.66 352 ASP A C 1
ATOM 2762 O O . ASP A 1 352 ? 35.170 7.439 29.859 1.00 51.66 352 ASP A O 1
ATOM 2766 N N . ILE A 1 353 ? 37.179 8.081 30.646 1.00 49.56 353 ILE A N 1
ATOM 2767 C CA . ILE A 1 353 ? 37.754 6.766 30.925 1.00 49.56 353 ILE A CA 1
ATOM 2768 C C . ILE A 1 353 ? 38.462 6.890 32.273 1.00 49.56 353 ILE A C 1
ATOM 2770 O O . ILE A 1 353 ? 39.543 7.481 32.334 1.00 49.56 353 ILE A O 1
ATOM 2774 N N . SER A 1 354 ? 37.868 6.321 33.324 1.00 52.66 354 SER A N 1
ATOM 2775 C CA . SER A 1 354 ? 38.482 5.460 34.362 1.00 52.66 354 SER A CA 1
ATOM 2776 C C . SER A 1 354 ? 37.549 5.313 35.556 1.00 52.66 354 SER A C 1
ATOM 2778 O O . SER A 1 354 ? 37.198 6.353 36.153 1.00 52.66 354 SER A O 1
#

Secondary structure (DSSP, 8-state):
----PPPPHHHHHHHHHHHS-HHHHHHHHHHHHHHHSTTSTTTSPPPPPPSSPPPTTTHHHHHHHHHHHHHHHHHHHHHHHHHHHHHHHHHHHHHHHHHHHHHHHHHHHHHHHHHHHHHHHHHHHHHHHHHHHHHHHHHHHHHHHHHHHHHHHHHHHHH-TTS--HHHHHHHHHHHHHHHHHHHHHHHHHHHHHHHHHHHHHHHHHHHHHHHHHHHHHHHHHHHHHTT---------------------------PPPP------------------------------------------------------PPP--------------------------------------

InterPro domains:
  IPR008501 THO complex subunit 7/Mft1 [PF05615] (13-173)

Foldseek 3Di:
DDPPDDDDPVVVVVVVVVPCDPLQVVLVVQLCCQPVPPPHCVVPDQDDDDPDQDDDPCRPVVVVVVVVVSVVNVVVVVVSVVSNVVSVVSNVVSVVVVVVVVVVVVVVVVVVVVVVVVVVVVVVVVVVVVVVVVVVVVVVVVVVVVVVVVVVVVCVQVVPPVRDDPVVVVVVVVVVVVVVVVVVVVVVVVVVVVVVVVVVVVVVVVVVVVVVVVVVVVVVVVVVVVVPDDDDDDDDDDDDDDDDDDDDDDDDDDDDDDDDDDDDDDDDDDDDDDDDDDDDDDDDDDDDDDDDDDDDDDDDDDDDDDDDDDDDDDDDDDDDDDDDDDDDDDDDDDDDDDDDDDDDDDDDDDDDDD

Radius of gyration: 71.31 Å; chains: 1; bounding box: 146×57×212 Å

Organism: NCBI:txid116794

pLDDT: mean 70.01, std 24.76, range [31.55, 98.56]

Sequence (354 aa):
MASYALLDQAEEDALHKSRLLNVEEKPFKRITKRLLSQASLIHAPPQLPPTPPPDASAADEEAAAHETSKQEQLEARRQWREDVLLDFTAFDSSIVRIQFLLTSNIKERERYTAGKLKIEAAAQAVKNNTADLRLQLEDARRQLALRKEYDVLAEKITSNRLLRPREDQHVNLAKLNAEIAELERESQGYAQTWAERRAQFGRIIDEGMEMRRQIRAEKEEVERREGMEGVDEGDEGDGASQRGRSSRASTPGGGTPSQSNPAQEMDVDLGRLVAEGHYTKREKSPLRSVQIVDEGKEEPAGRNEDTDMAEDGEVEPDGDGDAAPGDGLVAEEEKEEGEEDEDEAVNKDHMDIS